Protein AF-A0A969HIV7-F1 (afdb_monomer_lite)

Secondary structure (DSSP, 8-state):
---HHHHHHH-EEEE---HHHHHHHHHSEEEEEEP---HHHHHHHHHTT-HHHHHHHHHHHHHHHHHHHHHH--SSS-EEEEEHHHHHHHHHTT-SSEEEEEEEEEEEEEEEEPTTT--EEEEEEEEEEEEEEETT-S-EEEEEEE--SS--HHHHHHHHHHHHHHHHHHHTT--GGGHHHHHHHHHHHHTTSBEEEEGGGTTS-HHHHHHH--S-EEEE-HHHHHHHHHTT-TTB-

Sequence (237 aa):
MWSFCHFQCNAQIALTNDAEMAKEAMNRKLIVVEDELSDKEVKKYTKKGTLNLVQEEYTKRNEMLKKFFTELWKVNKEIVFKKESEVATLEKSQSNEYLYIKLKYALDVKRKKNMLTGASKTYTYGYYYFTLKLTDSNKSLGTVTSRTSAAQQIDYLVAINALQYFLQYAAEGNKKGDLEEGINNNASALKEKTLLISDYLTQLTEKEIKENYPYKIKIAKDEEIVKLIQEKSPEYA

Radius of gyration: 20.11 Å; chains: 1; bounding box: 56×45×47 Å

pLDDT: mean 84.67, std 12.67, range [29.78, 97.94]

Foldseek 3Di:
DQFDVLQVVVWDKDADLAQVVLLLQLAAAEEEEQEDDDPVRCVVCVVVVRNVVVVVLSVVVNVLSVVLCVQQADSHPHYDYDYPVVLVVLLVVLDSRYKYWDKDKDKDWDWDQDPVPRDIDIDIWIKIKTWIGGSNDPDTRMITIGTDPGDDSVNSVCRNVVSNVRSVCSNVSHGPVCVVVVCVVCVVLQQQAEEEDELVVVVDDPVNCCVPVVGHYDHDHPVVVSVCVSVVPSRHD

Structure (mmCIF, N/CA/C/O backbone):
data_AF-A0A969HIV7-F1
#
_entry.id   AF-A0A969HIV7-F1
#
loop_
_atom_site.group_PDB
_atom_site.id
_atom_site.type_symbol
_atom_site.label_atom_id
_atom_site.label_alt_id
_atom_site.label_comp_id
_atom_site.label_asym_id
_atom_site.label_entity_id
_atom_site.label_seq_id
_atom_site.pdbx_PDB_ins_code
_atom_site.Cartn_x
_atom_site.Cartn_y
_atom_site.Cartn_z
_atom_site.occupancy
_atom_site.B_iso_or_equiv
_atom_site.auth_seq_id
_atom_site.auth_comp_id
_atom_site.auth_asym_id
_atom_site.auth_atom_id
_atom_site.pdbx_PDB_model_num
ATOM 1 N N . MET A 1 1 ? 19.529 4.871 -3.447 1.00 30.80 1 MET A N 1
ATOM 2 C CA . MET A 1 1 ? 18.308 5.171 -4.217 1.00 30.80 1 MET A CA 1
ATOM 3 C C . MET A 1 1 ? 18.221 4.111 -5.314 1.00 30.80 1 MET A C 1
ATOM 5 O O . MET A 1 1 ? 19.080 4.113 -6.179 1.00 30.80 1 MET A O 1
ATOM 9 N N . TRP A 1 2 ? 17.373 3.093 -5.108 1.00 29.78 2 TRP A N 1
ATOM 10 C CA . TRP A 1 2 ? 17.392 1.745 -5.722 1.00 29.78 2 TRP A CA 1
ATOM 11 C C . TRP A 1 2 ? 15.928 1.218 -5.829 1.00 29.78 2 TRP A C 1
ATOM 13 O O . TRP A 1 2 ? 15.620 0.181 -5.254 1.00 29.78 2 TRP A O 1
ATOM 23 N N . SER A 1 3 ? 14.976 1.966 -6.400 1.00 37.06 3 SER A N 1
ATOM 24 C CA . SER A 1 3 ? 13.559 1.804 -6.000 1.00 37.06 3 SER A CA 1
ATOM 25 C C . SER A 1 3 ? 12.639 0.990 -6.933 1.00 37.06 3 SER A C 1
ATOM 27 O O . SER A 1 3 ? 11.900 0.147 -6.433 1.00 37.06 3 SER A O 1
ATOM 29 N N . PHE A 1 4 ? 12.674 1.135 -8.259 1.00 32.88 4 PHE A N 1
ATOM 30 C CA . PHE A 1 4 ? 11.568 0.642 -9.102 1.00 32.88 4 PHE A CA 1
ATOM 31 C C . PHE A 1 4 ? 11.524 -0.897 -9.336 1.00 32.88 4 PHE A C 1
ATOM 33 O O . PHE A 1 4 ? 10.544 -1.557 -9.016 1.00 32.88 4 PHE A O 1
ATOM 40 N N . CYS A 1 5 ? 12.610 -1.540 -9.764 1.00 30.92 5 CYS A N 1
ATOM 41 C CA . CYS A 1 5 ? 12.770 -3.013 -9.791 1.00 30.92 5 CYS A CA 1
ATOM 42 C C . CYS A 1 5 ? 12.834 -3.663 -8.415 1.00 30.92 5 CYS A C 1
ATOM 44 O O . CYS A 1 5 ? 12.578 -4.858 -8.272 1.00 30.92 5 CYS A O 1
ATOM 46 N N . HIS A 1 6 ? 13.219 -2.892 -7.395 1.00 38.97 6 HIS A N 1
ATOM 47 C CA . HIS A 1 6 ? 13.169 -3.400 -6.039 1.00 38.97 6 HIS A CA 1
ATOM 48 C C . HIS A 1 6 ? 11.709 -3.568 -5.609 1.00 38.97 6 HIS A C 1
ATOM 50 O O . HIS A 1 6 ? 11.434 -4.491 -4.856 1.00 38.97 6 HIS A O 1
ATOM 56 N N . PHE A 1 7 ? 10.763 -2.784 -6.137 1.00 39.53 7 PHE A N 1
ATOM 57 C CA . PHE A 1 7 ? 9.356 -2.949 -5.797 1.00 39.53 7 PHE A CA 1
ATOM 58 C C . PHE A 1 7 ? 8.777 -4.268 -6.308 1.00 39.53 7 PHE A C 1
ATOM 60 O O . PHE A 1 7 ? 8.357 -5.075 -5.496 1.00 39.53 7 PHE A O 1
ATOM 67 N N . GLN A 1 8 ? 8.782 -4.551 -7.612 1.00 43.31 8 GLN A N 1
ATOM 68 C CA . GLN A 1 8 ? 8.150 -5.786 -8.108 1.00 43.31 8 GLN A CA 1
ATOM 69 C C . GLN A 1 8 ? 8.885 -7.061 -7.647 1.00 43.31 8 GLN A C 1
ATOM 71 O O . GLN A 1 8 ? 8.233 -8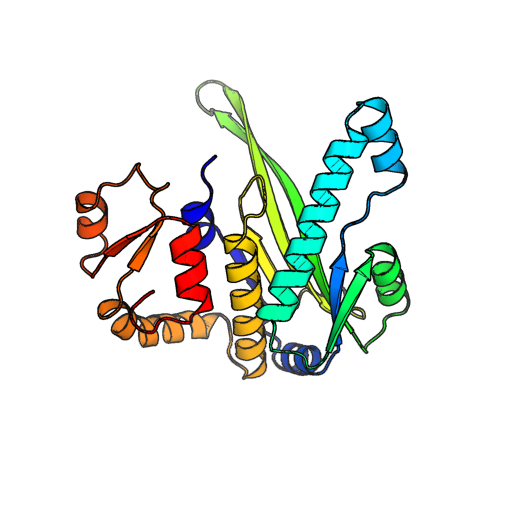.060 -7.357 1.00 43.31 8 GLN A O 1
ATOM 76 N N . CYS A 1 9 ? 10.213 -7.013 -7.466 1.00 46.66 9 CYS A N 1
ATOM 77 C CA . CYS A 1 9 ? 10.999 -8.163 -6.996 1.00 46.66 9 CYS A CA 1
ATOM 78 C C . CYS A 1 9 ? 11.164 -8.257 -5.461 1.00 46.66 9 CYS A C 1
ATOM 80 O O . CYS A 1 9 ? 11.663 -9.269 -4.975 1.00 46.66 9 CYS A O 1
ATOM 82 N N . ASN A 1 10 ? 10.786 -7.235 -4.676 1.00 55.28 10 ASN A N 1
ATOM 83 C CA . ASN A 1 10 ? 10.828 -7.265 -3.196 1.00 55.28 10 ASN A CA 1
ATOM 84 C C . ASN A 1 10 ? 9.492 -6.891 -2.544 1.00 55.28 10 ASN A C 1
ATOM 86 O O . ASN A 1 10 ? 9.436 -6.785 -1.315 1.00 55.28 10 ASN A O 1
ATOM 90 N N . ALA A 1 11 ? 8.429 -6.708 -3.332 1.00 63.78 11 ALA A N 1
ATOM 91 C CA . ALA A 1 11 ? 7.086 -6.582 -2.811 1.00 63.78 11 ALA A CA 1
ATOM 92 C C . ALA A 1 11 ? 6.700 -7.912 -2.173 1.00 63.78 11 ALA A C 1
ATOM 94 O O . ALA A 1 11 ? 6.512 -8.916 -2.856 1.00 63.78 11 ALA A O 1
ATOM 95 N N . GLN A 1 12 ? 6.606 -7.938 -0.848 1.00 71.88 12 GLN A N 1
ATOM 96 C CA . GLN A 1 12 ? 6.102 -9.111 -0.149 1.00 71.88 12 GLN A CA 1
ATOM 97 C C . GLN A 1 12 ? 4.617 -8.929 0.088 1.00 71.88 12 GLN A C 1
ATOM 99 O O . GLN A 1 12 ? 4.198 -7.964 0.730 1.00 71.88 12 GLN A O 1
ATOM 104 N N . ILE A 1 13 ? 3.839 -9.869 -0.438 1.00 79.81 13 ILE A N 1
ATOM 105 C CA . ILE A 1 13 ? 2.391 -9.857 -0.329 1.00 79.81 13 ILE A CA 1
ATOM 106 C C . ILE A 1 13 ? 1.969 -10.982 0.621 1.00 79.81 13 ILE A C 1
ATOM 108 O O . ILE A 1 13 ? 2.244 -12.161 0.384 1.00 79.81 13 ILE A O 1
ATOM 112 N N . ALA A 1 14 ? 1.328 -10.608 1.723 1.00 80.75 14 ALA A N 1
ATOM 113 C CA . ALA A 1 14 ? 0.701 -11.523 2.672 1.00 80.75 14 ALA A CA 1
ATOM 114 C C . ALA A 1 14 ? -0.813 -11.350 2.587 1.00 80.75 14 ALA A C 1
ATOM 116 O O . ALA A 1 14 ? -1.275 -10.218 2.503 1.00 80.75 14 ALA A O 1
ATOM 117 N N . LEU A 1 15 ? -1.576 -12.443 2.591 1.00 78.12 15 LEU A N 1
ATOM 118 C CA . LEU A 1 15 ? -3.000 -12.442 2.242 1.00 78.12 15 LEU A CA 1
ATOM 119 C C . LEU A 1 15 ? -3.800 -13.344 3.167 1.00 78.12 15 LEU A C 1
ATOM 121 O O . LEU A 1 15 ? -3.269 -14.326 3.694 1.00 78.12 15 LEU A O 1
ATOM 125 N N . THR A 1 16 ? -5.084 -13.034 3.303 1.00 81.31 16 THR A N 1
ATOM 126 C CA . THR A 1 16 ? -6.060 -13.962 3.861 1.00 81.31 16 THR A CA 1
ATOM 127 C C . THR A 1 16 ? -6.368 -15.092 2.872 1.00 81.31 16 THR A C 1
ATOM 129 O O . THR A 1 16 ? -6.445 -14.866 1.669 1.00 81.31 16 THR A O 1
ATOM 132 N N . ASN A 1 17 ? -6.555 -16.308 3.391 1.00 83.31 17 ASN A N 1
ATOM 133 C CA . ASN A 1 17 ? -7.150 -17.435 2.655 1.00 83.31 17 ASN A CA 1
ATOM 134 C C . ASN A 1 17 ? -8.617 -17.665 3.079 1.00 83.31 17 ASN A C 1
ATOM 136 O O . ASN A 1 17 ? -9.201 -18.699 2.764 1.00 83.31 17 ASN A O 1
ATOM 140 N N . ASP A 1 18 ? -9.179 -16.756 3.881 1.00 89.88 18 ASP A N 1
ATOM 141 C CA . ASP A 1 18 ? -10.539 -16.847 4.408 1.00 89.88 18 ASP A CA 1
ATOM 142 C C . ASP A 1 18 ? -11.514 -16.179 3.431 1.00 89.88 18 ASP A C 1
ATOM 144 O O . ASP A 1 18 ? -11.606 -14.950 3.364 1.00 89.88 18 ASP A O 1
ATOM 148 N N . ALA A 1 19 ? -12.202 -17.007 2.644 1.00 92.44 19 ALA A N 1
ATOM 149 C CA . ALA A 1 19 ? -13.102 -16.555 1.590 1.00 92.44 19 ALA A CA 1
ATOM 150 C C . ALA A 1 19 ? -14.314 -15.787 2.127 1.00 92.44 19 ALA A C 1
ATOM 152 O O . ALA A 1 19 ? -14.727 -14.795 1.529 1.00 92.44 19 ALA A O 1
ATOM 153 N N . GLU A 1 20 ? -14.867 -16.205 3.266 1.00 92.62 20 GLU A N 1
ATOM 154 C CA . GLU A 1 20 ? -16.025 -15.535 3.862 1.00 92.62 20 GLU A CA 1
ATOM 155 C C . GLU A 1 20 ? -15.633 -14.163 4.400 1.00 92.62 20 GLU A C 1
ATOM 157 O O . GLU A 1 20 ? -16.309 -13.173 4.124 1.00 92.62 20 GLU A O 1
ATOM 162 N N . MET A 1 21 ? -14.472 -14.070 5.050 1.00 91.31 21 MET A N 1
ATOM 163 C CA . MET A 1 21 ? -13.928 -12.786 5.486 1.00 91.31 21 MET A CA 1
ATOM 164 C C . MET A 1 21 ? -13.622 -11.851 4.305 1.00 91.31 21 MET A C 1
ATOM 166 O O . MET A 1 21 ? -13.838 -10.642 4.394 1.00 91.31 21 MET A O 1
ATOM 170 N N . ALA A 1 22 ? -13.130 -12.388 3.184 1.00 92.69 22 ALA A N 1
ATOM 171 C CA . ALA A 1 22 ? -12.883 -11.606 1.975 1.00 92.69 22 ALA A CA 1
ATOM 172 C C . ALA A 1 22 ? -14.190 -11.075 1.361 1.00 92.69 22 ALA A C 1
ATOM 174 O O . ALA A 1 22 ? -14.287 -9.880 1.076 1.00 92.69 22 ALA A O 1
ATOM 175 N N . LYS A 1 23 ? -15.223 -11.920 1.230 1.00 93.56 23 LYS A N 1
ATOM 176 C CA . LYS A 1 23 ? -16.560 -11.505 0.765 1.00 93.56 23 LYS A CA 1
ATOM 177 C C . LYS A 1 23 ? -17.172 -10.448 1.676 1.00 93.56 23 LYS A C 1
ATOM 179 O O . LYS A 1 23 ? -17.725 -9.461 1.195 1.00 93.56 23 LYS A O 1
ATOM 184 N N . GLU A 1 24 ? -17.063 -10.635 2.987 1.00 92.75 24 GLU A N 1
ATOM 185 C CA . GLU A 1 24 ? -17.521 -9.660 3.970 1.00 92.75 24 GLU A CA 1
ATOM 186 C C . GLU A 1 24 ? -16.825 -8.311 3.766 1.00 92.75 24 GLU A C 1
ATOM 188 O O . GLU A 1 24 ? -17.487 -7.281 3.639 1.00 92.75 24 GLU A O 1
ATOM 193 N N . ALA A 1 25 ? -15.497 -8.315 3.653 1.00 92.81 25 ALA A N 1
ATOM 194 C CA . ALA A 1 25 ? -14.713 -7.110 3.426 1.00 92.81 25 ALA A CA 1
ATOM 195 C C . ALA A 1 25 ? -15.113 -6.367 2.138 1.00 92.81 25 ALA A C 1
ATOM 197 O O . ALA A 1 25 ? -15.126 -5.139 2.126 1.00 92.81 25 ALA A O 1
ATOM 198 N N . MET A 1 26 ? -15.489 -7.072 1.066 1.00 93.19 26 MET A N 1
ATOM 199 C CA . MET A 1 26 ? -15.960 -6.447 -0.181 1.00 93.19 26 MET A CA 1
ATOM 200 C C . MET A 1 26 ? -17.304 -5.712 -0.027 1.00 93.19 26 MET A C 1
ATOM 202 O O . MET A 1 26 ? -17.590 -4.790 -0.791 1.00 93.19 26 MET A O 1
ATOM 206 N N . ASN A 1 27 ? -18.110 -6.069 0.976 1.00 93.50 27 ASN A N 1
ATOM 207 C CA . ASN A 1 27 ? -19.400 -5.429 1.252 1.00 93.50 27 ASN A CA 1
ATOM 208 C C . ASN A 1 27 ? -19.306 -4.228 2.208 1.00 93.50 27 ASN A C 1
ATOM 210 O O . ASN A 1 27 ? -20.274 -3.480 2.345 1.00 93.50 27 ASN A O 1
ATOM 214 N N . ARG A 1 28 ? -18.159 -4.026 2.863 1.00 94.12 28 ARG A N 1
ATOM 215 C CA . ARG A 1 28 ? -17.929 -2.912 3.795 1.00 94.12 28 ARG A CA 1
ATOM 216 C C . ARG A 1 28 ? -17.494 -1.634 3.073 1.00 94.12 28 ARG A C 1
ATOM 218 O O . ARG A 1 28 ? -17.121 -1.656 1.899 1.00 94.12 28 ARG A O 1
ATOM 225 N N . LYS A 1 29 ? -17.522 -0.503 3.779 1.00 96.19 29 LYS A N 1
ATOM 226 C CA . LYS A 1 29 ? -16.991 0.778 3.280 1.00 96.19 29 LYS A CA 1
ATOM 227 C C . LYS A 1 29 ? -15.489 0.859 3.517 1.00 96.19 29 LYS A C 1
ATOM 229 O O . LYS A 1 29 ? -15.033 0.581 4.628 1.00 96.19 29 LYS A O 1
ATOM 234 N N . LEU A 1 30 ? -14.721 1.272 2.507 1.00 97.38 30 LEU A N 1
ATOM 235 C CA . LEU A 1 30 ? -13.273 1.409 2.653 1.00 97.38 30 LEU A CA 1
ATOM 236 C C . LEU A 1 30 ? -12.925 2.750 3.301 1.00 97.38 30 LEU A C 1
ATOM 238 O O . LEU A 1 30 ? -13.234 3.808 2.760 1.00 97.38 30 LEU A O 1
ATOM 242 N N . ILE A 1 31 ? -12.187 2.701 4.404 1.00 97.94 31 ILE A N 1
ATOM 243 C CA . ILE A 1 31 ? -11.471 3.849 4.952 1.00 97.94 31 ILE A CA 1
ATOM 244 C C . ILE A 1 31 ? -10.032 3.834 4.437 1.00 97.94 31 ILE A C 1
ATOM 246 O O . ILE A 1 31 ? -9.282 2.895 4.697 1.00 97.94 31 ILE A O 1
ATOM 250 N N . VAL A 1 32 ? -9.604 4.902 3.777 1.00 97.69 32 VAL A N 1
ATOM 251 C CA . VAL A 1 32 ? -8.182 5.159 3.525 1.00 97.69 32 VAL A CA 1
ATOM 252 C C . VAL A 1 32 ? -7.658 6.028 4.660 1.00 97.69 32 VAL A C 1
ATOM 254 O O . VAL A 1 32 ? -8.121 7.155 4.849 1.00 97.69 32 VAL A O 1
ATOM 257 N N . VAL A 1 33 ? -6.733 5.478 5.449 1.00 97.62 33 VAL A N 1
ATOM 258 C CA . VAL A 1 33 ? -6.211 6.159 6.637 1.00 97.62 33 VAL A CA 1
ATOM 259 C C . VAL A 1 33 ? -5.215 7.232 6.218 1.00 97.62 33 VAL A C 1
ATOM 261 O O . VAL A 1 33 ? -4.180 6.925 5.629 1.00 97.62 33 VAL A O 1
ATOM 264 N N . GLU A 1 34 ? -5.535 8.480 6.538 1.00 96.38 34 GLU A N 1
ATOM 265 C CA . GLU A 1 34 ? -4.637 9.617 6.387 1.00 96.38 34 GLU A CA 1
ATOM 266 C C . GLU A 1 34 ? -3.631 9.643 7.533 1.00 96.38 34 GLU A C 1
ATOM 268 O O . GLU A 1 34 ? -3.986 9.471 8.706 1.00 96.38 34 GLU A O 1
ATOM 273 N N . ASP A 1 35 ? -2.374 9.906 7.195 1.00 92.06 35 ASP A N 1
ATOM 274 C CA . ASP A 1 35 ? -1.344 10.077 8.200 1.00 92.06 35 ASP A CA 1
ATOM 275 C C . ASP A 1 35 ? -1.523 11.402 8.937 1.00 92.06 35 ASP A C 1
ATOM 277 O O . ASP A 1 35 ? -1.792 12.450 8.339 1.00 92.06 35 ASP A O 1
ATOM 281 N N . GLU A 1 36 ? -1.279 11.363 10.242 1.00 93.38 36 GLU A N 1
ATOM 282 C CA . GLU A 1 36 ? -1.253 12.534 11.107 1.00 93.38 36 GLU A CA 1
ATOM 283 C C . GLU A 1 36 ? -0.062 12.476 12.063 1.00 93.38 36 GLU A C 1
ATOM 285 O O . GLU A 1 36 ? 0.381 11.404 12.472 1.00 93.38 36 GLU A O 1
ATOM 290 N N . LEU A 1 37 ? 0.473 13.644 12.418 1.00 92.12 37 LEU A N 1
ATOM 291 C CA . LEU A 1 37 ? 1.541 13.736 13.408 1.00 92.12 37 LEU A CA 1
ATOM 292 C C . LEU A 1 37 ? 0.950 13.677 14.813 1.00 92.12 37 LEU A C 1
ATOM 294 O O . LEU A 1 37 ? 0.094 14.487 15.165 1.00 92.12 37 LEU A O 1
ATOM 298 N N . SER A 1 38 ? 1.481 12.791 15.651 1.00 92.62 38 SER A N 1
ATOM 299 C CA . SER A 1 38 ? 1.178 12.809 17.083 1.00 92.62 38 SER A CA 1
ATOM 300 C C . SER A 1 38 ? 1.802 14.028 17.777 1.00 92.62 38 SER A C 1
ATOM 302 O O . SER A 1 38 ? 2.859 14.520 17.373 1.00 92.62 38 SER A O 1
ATOM 304 N N . ASP A 1 39 ? 1.243 14.455 18.914 1.00 93.88 39 ASP A N 1
ATOM 305 C CA . ASP A 1 39 ? 1.814 15.538 19.739 1.00 93.88 39 ASP A CA 1
ATOM 306 C C . ASP A 1 39 ? 3.293 15.312 20.088 1.00 93.88 39 ASP A C 1
ATOM 308 O O . ASP A 1 39 ? 4.095 16.247 20.194 1.00 93.88 39 ASP A O 1
ATOM 312 N N . LYS A 1 40 ? 3.675 14.044 20.277 1.00 94.50 40 LYS A N 1
ATOM 313 C CA . LYS A 1 40 ? 5.054 13.639 20.562 1.00 94.50 40 LYS A CA 1
ATOM 314 C C . LYS A 1 40 ? 5.966 13.888 19.362 1.00 94.50 40 LYS A C 1
ATOM 316 O O . LYS A 1 40 ? 7.103 14.330 19.543 1.00 94.50 40 LYS A O 1
ATOM 321 N N . GLU A 1 41 ? 5.489 13.608 18.155 1.00 92.75 41 GLU A N 1
ATOM 322 C CA . GLU A 1 41 ? 6.221 13.853 16.915 1.00 92.75 41 GLU A CA 1
ATOM 323 C C . GLU A 1 41 ? 6.316 15.338 16.607 1.00 92.75 41 GLU A C 1
ATOM 325 O O . GLU A 1 41 ? 7.418 15.804 16.326 1.00 92.75 41 GLU A O 1
ATOM 330 N N . VAL A 1 42 ? 5.227 16.096 16.773 1.00 95.12 42 VAL A N 1
ATOM 331 C CA . VAL A 1 42 ? 5.244 17.558 16.629 1.00 95.12 42 VAL A CA 1
ATOM 332 C C . VAL A 1 42 ? 6.334 18.148 17.525 1.00 95.12 42 VAL A C 1
ATOM 334 O O . VAL A 1 42 ? 7.276 18.758 17.024 1.00 95.12 42 VAL A O 1
ATOM 337 N N . LYS A 1 43 ? 6.318 17.845 18.832 1.00 96.19 43 LYS A N 1
ATOM 338 C CA . LYS A 1 43 ? 7.355 18.307 19.778 1.00 96.19 43 LYS A CA 1
ATOM 339 C C . LYS A 1 43 ? 8.770 17.891 19.359 1.00 96.19 43 LYS A C 1
ATOM 341 O O . LYS A 1 43 ? 9.714 18.667 19.515 1.00 96.19 43 LYS A O 1
ATOM 346 N N . LYS A 1 44 ? 8.944 16.669 18.848 1.00 95.69 44 LYS A N 1
ATOM 347 C CA . LYS A 1 44 ? 10.241 16.145 18.388 1.00 95.69 44 LYS A CA 1
ATOM 348 C C . LYS A 1 44 ? 10.759 16.904 17.164 1.00 95.69 44 LYS A C 1
ATOM 350 O O . LYS A 1 44 ? 11.938 17.251 17.144 1.00 95.69 44 LYS A O 1
ATOM 355 N N . TYR A 1 45 ? 9.920 17.151 16.162 1.00 94.88 45 TYR A N 1
ATOM 356 C CA . TYR A 1 45 ? 10.325 17.802 14.913 1.00 94.88 45 TYR A CA 1
ATOM 357 C C . TYR A 1 45 ? 10.432 19.324 15.044 1.00 94.88 45 TYR A C 1
ATOM 359 O O . TYR A 1 45 ? 11.317 19.910 14.420 1.00 94.88 45 TYR A O 1
ATOM 367 N N . THR A 1 46 ? 9.656 19.952 15.938 1.00 95.81 46 THR A N 1
ATOM 368 C CA . THR A 1 46 ? 9.861 21.355 16.334 1.00 95.81 46 THR A CA 1
ATOM 369 C C . THR A 1 46 ? 11.252 21.553 16.928 1.00 95.81 46 THR A C 1
ATOM 371 O O . THR A 1 46 ? 11.998 22.407 16.463 1.00 95.81 46 THR A O 1
ATOM 374 N N . LYS A 1 47 ? 11.662 20.710 17.891 1.00 96.56 47 LYS A N 1
ATOM 375 C CA . LYS A 1 47 ? 13.009 20.778 18.496 1.00 96.56 47 LYS A CA 1
ATOM 376 C C . LYS A 1 47 ? 14.140 20.583 17.485 1.00 96.56 47 LYS A C 1
ATOM 378 O O . LYS A 1 47 ? 15.240 21.075 17.701 1.00 96.56 47 LYS A O 1
ATOM 383 N N . LYS A 1 48 ? 13.881 19.844 16.406 1.00 95.38 48 LYS A N 1
ATOM 384 C CA . LYS A 1 48 ? 14.841 19.595 15.324 1.00 95.38 48 LYS A CA 1
ATOM 385 C C . LYS A 1 48 ? 14.799 20.646 14.210 1.00 95.38 48 LYS A C 1
ATOM 387 O O . LYS A 1 48 ? 15.555 20.498 13.259 1.00 95.38 48 LYS A O 1
ATOM 392 N N . GLY A 1 49 ? 13.899 21.632 14.267 1.00 95.19 49 GLY A N 1
ATOM 393 C CA . GLY A 1 49 ? 13.722 22.624 13.199 1.00 95.19 49 GLY A CA 1
ATOM 394 C C . GLY A 1 49 ? 13.235 22.038 11.867 1.00 95.19 49 GLY A C 1
ATOM 395 O O . GLY A 1 49 ? 13.469 22.627 10.822 1.00 95.19 49 GLY A O 1
ATOM 396 N N . THR A 1 50 ? 12.592 20.865 11.885 1.00 95.56 50 THR A N 1
ATOM 397 C CA . THR A 1 50 ? 12.199 20.109 10.674 1.00 95.56 50 THR A CA 1
ATOM 398 C C . THR A 1 50 ? 10.689 19.889 10.561 1.00 95.56 50 THR A C 1
ATOM 400 O O . THR A 1 50 ? 10.248 19.159 9.681 1.00 95.56 50 THR A O 1
ATOM 403 N N . LEU A 1 51 ? 9.884 20.517 11.430 1.00 94.38 51 LEU A N 1
ATOM 404 C CA . LEU A 1 51 ? 8.432 20.302 11.480 1.00 94.38 51 LEU A CA 1
ATOM 405 C C . LEU A 1 51 ? 7.747 20.561 10.131 1.00 94.38 51 LEU A C 1
ATOM 407 O O . LEU A 1 51 ? 7.007 19.697 9.675 1.00 94.38 51 LEU A O 1
ATOM 411 N N . ASN A 1 52 ? 8.033 21.694 9.484 1.00 94.88 52 ASN A N 1
ATOM 412 C CA . ASN A 1 52 ? 7.383 22.067 8.223 1.00 94.88 52 ASN A CA 1
ATOM 413 C C . ASN A 1 52 ? 7.679 21.053 7.108 1.00 94.88 52 ASN A C 1
ATOM 415 O O . ASN A 1 52 ? 6.761 20.609 6.430 1.00 94.88 52 ASN A O 1
ATOM 419 N N . LEU A 1 53 ? 8.938 20.615 6.982 1.00 91.88 53 LEU A N 1
ATOM 420 C CA . LEU A 1 53 ? 9.338 19.605 5.993 1.00 91.88 53 LEU A CA 1
ATOM 421 C C . LEU A 1 53 ? 8.576 18.289 6.197 1.00 91.88 53 LEU A C 1
ATOM 423 O O . LEU A 1 53 ? 8.068 17.706 5.246 1.00 91.88 53 LEU A O 1
ATOM 427 N N . VAL A 1 54 ? 8.454 17.841 7.449 1.00 91.38 54 VAL A N 1
ATOM 428 C CA . VAL A 1 54 ? 7.720 16.609 7.772 1.00 91.38 54 VAL A CA 1
ATOM 429 C C . VAL A 1 54 ? 6.219 16.772 7.518 1.00 91.38 54 VAL A C 1
ATOM 431 O O . VAL A 1 54 ? 5.580 15.850 7.018 1.00 91.38 54 VAL A O 1
ATOM 434 N N . GLN A 1 55 ? 5.642 17.935 7.827 1.00 93.44 55 GLN A N 1
ATOM 435 C CA . GLN A 1 55 ? 4.238 18.225 7.524 1.00 93.44 55 GLN A CA 1
ATOM 436 C C . GLN A 1 55 ? 3.971 18.208 6.015 1.00 93.44 55 GLN A C 1
ATOM 438 O O . GLN A 1 55 ? 2.991 17.608 5.584 1.00 93.44 55 GLN A O 1
ATOM 443 N N . GLU A 1 56 ? 4.859 18.789 5.205 1.00 93.31 56 GLU A N 1
ATOM 444 C CA . GLU A 1 56 ? 4.763 18.732 3.743 1.00 93.31 56 GLU A CA 1
ATOM 445 C C . GLU A 1 56 ? 4.833 17.296 3.208 1.00 93.31 56 GLU A C 1
ATOM 447 O O . GLU A 1 56 ? 4.079 16.946 2.299 1.00 93.31 56 GLU A O 1
ATOM 452 N N . GLU A 1 57 ? 5.700 16.443 3.766 1.00 89.88 57 GLU A N 1
ATOM 453 C CA . GLU A 1 57 ? 5.765 15.023 3.395 1.00 89.88 57 GLU A CA 1
ATOM 454 C C . GLU A 1 57 ? 4.454 14.284 3.699 1.00 89.88 57 GLU A C 1
ATOM 456 O O . GLU A 1 57 ? 3.988 13.498 2.872 1.00 89.88 57 GLU A O 1
ATOM 461 N N . TYR A 1 58 ? 3.836 14.550 4.855 1.00 91.56 58 TYR A N 1
ATOM 462 C CA . TYR A 1 58 ? 2.539 13.972 5.224 1.00 91.56 58 TYR A CA 1
ATOM 463 C C . TYR A 1 58 ? 1.425 14.459 4.290 1.00 91.56 58 TYR A C 1
ATOM 465 O O . TYR A 1 58 ? 0.643 13.644 3.805 1.00 91.56 58 TYR A O 1
ATOM 473 N N . THR A 1 59 ? 1.388 15.757 3.973 1.00 93.44 59 THR A N 1
ATOM 474 C CA . THR A 1 59 ? 0.420 16.327 3.023 1.00 93.44 59 THR A CA 1
ATOM 475 C C . THR A 1 59 ? 0.539 15.670 1.651 1.00 93.44 59 THR A C 1
ATOM 477 O O . THR A 1 59 ? -0.447 15.130 1.153 1.00 93.44 59 THR A O 1
ATOM 480 N N . LYS A 1 60 ? 1.751 15.612 1.082 1.00 92.06 60 LYS A N 1
ATOM 481 C CA . LYS A 1 60 ? 2.000 14.966 -0.220 1.00 92.06 60 LYS A CA 1
ATOM 482 C C . LYS A 1 60 ? 1.581 13.497 -0.215 1.00 92.06 60 LYS A C 1
ATOM 484 O O . LYS A 1 60 ? 1.004 13.005 -1.180 1.00 92.06 60 LYS A O 1
ATOM 489 N N . ARG A 1 61 ? 1.854 12.777 0.874 1.00 90.94 61 ARG A N 1
ATOM 490 C CA . ARG A 1 61 ? 1.474 11.366 1.008 1.00 90.94 61 ARG A CA 1
ATOM 491 C C . ARG A 1 61 ? -0.041 11.180 1.099 1.00 90.94 61 ARG A C 1
ATOM 493 O O . ARG A 1 61 ? -0.574 10.304 0.425 1.00 90.94 61 ARG A O 1
ATOM 500 N N . ASN A 1 62 ? -0.738 12.028 1.852 1.00 95.19 62 ASN A N 1
ATOM 501 C CA . ASN A 1 62 ? -2.200 12.006 1.942 1.00 95.19 62 ASN A CA 1
ATOM 502 C C . ASN A 1 62 ? -2.864 12.370 0.602 1.00 95.19 62 ASN A C 1
ATOM 504 O O . ASN A 1 62 ? -3.848 11.740 0.216 1.00 95.19 62 ASN A O 1
ATOM 508 N N . GLU A 1 63 ? -2.307 13.322 -0.151 1.00 95.19 63 GLU A N 1
ATOM 509 C CA . GLU A 1 63 ? -2.751 13.643 -1.517 1.00 95.19 63 GLU A CA 1
ATOM 510 C C . GLU A 1 63 ? -2.585 12.448 -2.464 1.00 95.19 63 GLU A C 1
ATOM 512 O O . GLU A 1 63 ? -3.506 12.112 -3.210 1.00 95.19 63 GLU A O 1
ATOM 517 N N . MET A 1 64 ? -1.443 11.759 -2.393 1.00 92.81 64 MET A N 1
ATOM 518 C CA . MET A 1 64 ? -1.182 10.547 -3.171 1.00 92.81 64 MET A CA 1
ATOM 519 C C . MET A 1 64 ? -2.148 9.413 -2.813 1.00 92.81 64 MET A C 1
ATOM 521 O O . MET A 1 64 ? -2.717 8.795 -3.712 1.00 92.81 64 MET A O 1
ATOM 525 N N . LEU A 1 65 ? -2.392 9.173 -1.521 1.00 94.69 65 LEU A N 1
ATOM 526 C CA . LEU A 1 65 ? -3.391 8.204 -1.064 1.00 94.69 65 LEU A CA 1
ATOM 527 C C . LEU A 1 65 ? -4.776 8.542 -1.629 1.00 94.69 65 LEU A C 1
ATOM 529 O O . LEU A 1 65 ? -5.416 7.683 -2.232 1.00 94.69 65 LEU A O 1
ATOM 533 N N . LYS A 1 66 ? -5.213 9.801 -1.511 1.00 96.06 66 LYS A N 1
ATOM 534 C CA . LYS A 1 66 ? -6.498 10.261 -2.057 1.00 96.06 66 LYS A CA 1
ATOM 535 C C . LYS A 1 66 ? -6.618 10.019 -3.546 1.00 96.06 66 LYS A C 1
ATOM 537 O O . LYS A 1 66 ? -7.586 9.397 -3.985 1.00 96.06 66 LYS A O 1
ATOM 542 N N . LYS A 1 67 ? -5.628 10.478 -4.307 1.00 94.50 67 LYS A N 1
ATOM 543 C CA . LYS A 1 67 ? -5.606 10.347 -5.760 1.00 94.50 67 LYS A CA 1
ATOM 544 C C . LYS A 1 67 ? -5.698 8.880 -6.182 1.00 94.50 67 LYS A C 1
ATOM 546 O O . LYS A 1 67 ? -6.643 8.490 -6.862 1.00 94.50 67 LYS A O 1
ATOM 551 N N . PHE A 1 68 ? -4.752 8.054 -5.737 1.00 94.12 68 PHE A N 1
ATOM 552 C CA . PHE A 1 68 ? -4.627 6.685 -6.231 1.00 94.12 68 PHE A CA 1
ATOM 553 C C . PHE A 1 68 ? -5.776 5.783 -5.773 1.00 94.12 68 PHE A C 1
ATOM 555 O O . PHE A 1 68 ? -6.258 4.984 -6.572 1.00 94.12 68 PHE A O 1
ATOM 562 N N . PHE A 1 69 ? -6.273 5.914 -4.537 1.00 95.19 69 PHE A N 1
ATOM 563 C CA . PHE A 1 69 ? -7.429 5.117 -4.108 1.00 95.19 69 PHE A CA 1
ATOM 564 C C . PHE A 1 69 ? -8.716 5.526 -4.825 1.00 95.19 69 PHE A C 1
ATOM 566 O O . PHE A 1 69 ? -9.483 4.649 -5.210 1.00 95.19 69 PHE A O 1
ATOM 573 N N . THR A 1 70 ? -8.930 6.819 -5.075 1.00 94.62 70 THR A N 1
ATOM 574 C CA . THR A 1 70 ? -10.106 7.285 -5.831 1.00 94.62 70 THR A CA 1
ATOM 575 C C . THR A 1 70 ? -10.076 6.783 -7.278 1.00 94.62 70 THR A C 1
ATOM 577 O O . THR A 1 70 ? -11.080 6.301 -7.809 1.00 94.62 70 THR A O 1
ATOM 580 N N . GLU A 1 71 ? -8.911 6.857 -7.925 1.00 92.56 71 GLU A N 1
ATOM 581 C CA . GLU A 1 71 ? -8.743 6.443 -9.319 1.00 92.56 71 GLU A CA 1
ATOM 582 C C . GLU A 1 71 ? -8.807 4.915 -9.477 1.00 92.56 71 GLU A C 1
ATOM 584 O O . GLU A 1 71 ? -9.534 4.419 -10.344 1.00 92.56 71 GLU A O 1
ATOM 589 N N . LEU A 1 72 ? -8.100 4.159 -8.628 1.00 92.12 72 LEU A N 1
ATOM 590 C CA . LEU A 1 72 ? -7.799 2.743 -8.869 1.00 92.12 72 LEU A CA 1
ATOM 591 C C . LEU A 1 72 ? -8.628 1.749 -8.046 1.00 92.12 72 LEU A C 1
ATOM 593 O O . LEU A 1 72 ? -8.837 0.622 -8.501 1.00 92.12 72 LEU A O 1
ATOM 597 N N . TRP A 1 73 ? -9.104 2.105 -6.848 1.00 94.56 73 TRP A N 1
ATOM 598 C CA . TRP A 1 73 ? -9.847 1.152 -6.020 1.00 94.56 73 TRP A CA 1
ATOM 599 C C . TRP A 1 73 ? -11.268 0.967 -6.556 1.00 94.56 73 TRP A C 1
ATOM 601 O O . TRP A 1 73 ? -12.020 1.933 -6.680 1.00 94.56 73 TRP A O 1
ATOM 611 N N . LYS A 1 74 ? -11.633 -0.278 -6.887 1.00 93.44 74 LYS A N 1
ATOM 612 C CA . LYS A 1 74 ? -12.945 -0.627 -7.467 1.00 93.44 74 LYS A CA 1
ATOM 613 C C . LYS A 1 74 ? -13.675 -1.743 -6.722 1.00 93.44 74 LYS A C 1
ATOM 615 O O . LYS A 1 74 ? -14.722 -2.186 -7.177 1.00 93.44 74 LYS A O 1
ATOM 620 N N . VAL A 1 75 ? -13.133 -2.203 -5.593 1.00 92.31 75 VAL A N 1
ATOM 621 C CA . VAL A 1 75 ? -13.725 -3.310 -4.829 1.00 92.31 75 VAL A CA 1
ATOM 622 C C . VAL A 1 75 ? -14.997 -2.866 -4.110 1.00 92.31 75 VAL A C 1
ATOM 624 O O . VAL A 1 75 ? -16.042 -3.489 -4.255 1.00 92.31 75 VAL A O 1
ATOM 627 N N . ASN A 1 76 ? -14.900 -1.791 -3.327 1.00 91.19 76 ASN A N 1
ATOM 628 C CA . ASN A 1 76 ? -15.984 -1.297 -2.482 1.00 91.19 76 ASN A CA 1
ATOM 629 C C . ASN A 1 76 ? -16.663 -0.099 -3.153 1.00 91.19 76 ASN A C 1
ATOM 631 O O . ASN A 1 76 ? -16.006 0.696 -3.825 1.00 91.19 76 ASN A O 1
ATOM 635 N N . LYS A 1 77 ? -17.974 0.057 -2.934 1.00 78.31 77 LYS A N 1
ATOM 636 C CA . LYS A 1 77 ? -18.766 1.144 -3.537 1.00 78.31 77 LYS A CA 1
ATOM 637 C C . LYS A 1 77 ? -18.456 2.524 -2.956 1.00 78.31 77 LYS A C 1
ATOM 639 O O . LYS A 1 77 ? -18.651 3.521 -3.642 1.00 78.31 77 LYS A O 1
ATOM 644 N N . GLU A 1 78 ? -18.000 2.580 -1.708 1.00 94.44 78 GLU A N 1
ATOM 645 C CA . GLU A 1 78 ? -17.755 3.826 -0.986 1.00 94.44 78 GLU A CA 1
ATOM 646 C C . GLU A 1 78 ? -16.347 3.825 -0.390 1.00 94.44 78 GLU A C 1
ATOM 648 O O . GLU A 1 78 ? -15.924 2.855 0.250 1.00 94.44 78 GLU A O 1
ATOM 653 N N . ILE A 1 79 ? -15.641 4.931 -0.622 1.00 96.50 79 ILE A N 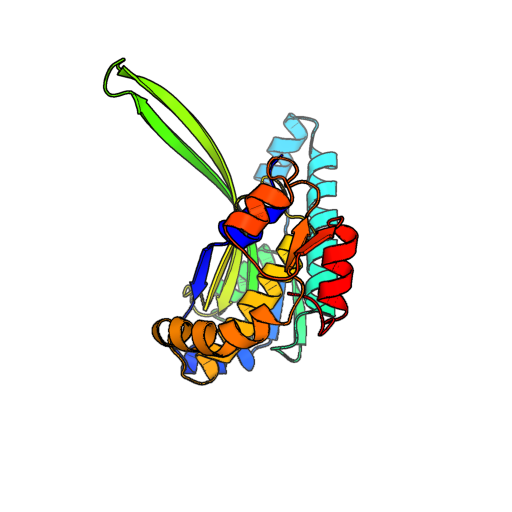1
ATOM 654 C CA . ILE A 1 79 ? -14.317 5.212 -0.079 1.00 96.50 79 ILE A CA 1
ATOM 655 C C . ILE A 1 79 ? -14.428 6.497 0.733 1.00 96.50 79 ILE A C 1
ATOM 657 O O . ILE A 1 79 ? -14.880 7.522 0.223 1.00 96.50 79 ILE A O 1
ATOM 661 N N . VAL A 1 80 ? -13.989 6.446 1.985 1.00 97.00 80 VAL A N 1
ATOM 662 C CA . VAL A 1 80 ? -13.887 7.610 2.864 1.00 97.00 80 VAL A CA 1
ATOM 663 C C . VAL A 1 80 ? -12.449 7.778 3.337 1.00 97.00 80 VAL A C 1
ATOM 665 O O . VAL A 1 80 ? -11.698 6.813 3.462 1.00 97.00 80 VAL A O 1
ATOM 668 N N . PHE A 1 81 ? -12.064 9.015 3.622 1.00 97.62 81 PHE A N 1
ATOM 669 C CA . PHE A 1 81 ? -10.741 9.351 4.142 1.00 97.62 81 PHE A CA 1
ATOM 670 C C . PHE A 1 81 ? -10.897 9.776 5.595 1.00 97.62 81 PHE A C 1
ATOM 672 O O . PHE A 1 81 ? -11.746 10.614 5.901 1.00 97.62 81 PHE A O 1
ATOM 679 N N . LYS A 1 82 ? -10.131 9.150 6.488 1.00 97.75 82 LYS A N 1
ATOM 680 C CA . LYS A 1 82 ? -10.183 9.424 7.929 1.00 97.75 82 LYS A CA 1
ATOM 681 C C . LYS A 1 82 ? -8.787 9.451 8.510 1.00 97.75 82 LYS A C 1
ATOM 683 O O . LYS A 1 82 ? -7.918 8.700 8.068 1.00 97.75 82 LYS A O 1
ATOM 688 N N . LYS A 1 83 ? -8.598 10.257 9.548 1.00 96.56 83 LYS A N 1
ATOM 689 C CA . LYS A 1 83 ? -7.340 10.294 10.296 1.00 96.56 83 LYS A CA 1
ATOM 690 C C . LYS A 1 83 ? -7.150 9.036 11.135 1.00 96.56 83 LYS A C 1
ATOM 692 O O . LYS A 1 83 ? -8.112 8.363 11.510 1.00 96.56 83 LYS A O 1
ATOM 697 N N . GLU A 1 84 ? -5.900 8.752 11.487 1.00 93.62 84 GLU A N 1
ATOM 698 C CA . GLU A 1 84 ? -5.548 7.612 12.338 1.00 93.62 84 GLU A CA 1
ATOM 699 C C . GLU A 1 84 ? -6.323 7.587 13.670 1.00 93.62 84 GLU A C 1
ATOM 701 O O . GLU A 1 84 ? -6.832 6.539 14.067 1.00 93.62 84 GLU A O 1
ATOM 706 N N . SER A 1 85 ? -6.473 8.730 14.337 1.00 94.44 85 SER A N 1
ATOM 707 C CA . SER A 1 85 ? -7.224 8.879 15.591 1.00 94.44 85 SER A CA 1
ATOM 708 C C . SER A 1 85 ? -8.715 8.546 15.465 1.00 94.44 85 SER A C 1
ATOM 710 O O . SER A 1 85 ? -9.296 7.939 16.372 1.00 94.44 85 SER A O 1
ATOM 712 N N . GLU A 1 86 ? -9.340 8.887 14.337 1.00 95.88 86 GLU A N 1
ATOM 713 C CA . GLU A 1 86 ? -10.731 8.522 14.058 1.00 95.88 86 GLU A CA 1
ATOM 714 C C . GLU A 1 86 ? -10.870 7.009 13.874 1.00 95.88 86 GLU A C 1
ATOM 716 O O . GLU A 1 86 ? -11.772 6.390 14.439 1.00 95.88 86 GLU A O 1
ATOM 721 N N . VAL A 1 87 ? -9.945 6.394 13.135 1.00 95.31 87 VAL A N 1
ATOM 722 C CA . VAL A 1 87 ? -9.940 4.942 12.902 1.00 95.31 87 VAL A CA 1
ATOM 723 C C . VAL A 1 87 ? -9.695 4.179 14.197 1.00 95.31 87 VAL A C 1
ATOM 725 O O . VAL A 1 87 ? -10.414 3.226 14.478 1.00 95.31 87 VAL A O 1
ATOM 728 N N . ALA A 1 88 ? -8.779 4.645 15.047 1.00 93.50 88 ALA A N 1
ATOM 729 C CA . ALA A 1 88 ? -8.544 4.049 16.360 1.00 93.50 88 ALA A CA 1
ATOM 730 C C . ALA A 1 88 ? -9.801 4.065 17.252 1.00 93.50 88 ALA A C 1
ATOM 732 O O . ALA A 1 88 ? -9.965 3.205 18.119 1.00 93.50 88 ALA A O 1
ATOM 733 N N . THR A 1 89 ? -10.698 5.036 17.060 1.00 94.50 89 THR A N 1
ATOM 734 C CA . THR A 1 89 ? -11.989 5.081 17.762 1.00 94.50 89 THR A CA 1
ATOM 735 C C . THR A 1 89 ? -12.950 4.020 17.220 1.00 94.50 89 THR A C 1
ATOM 737 O O . THR A 1 89 ? -13.597 3.338 18.012 1.00 94.50 89 THR A O 1
ATOM 740 N N . LEU A 1 90 ? -12.986 3.823 15.897 1.00 93.94 90 LEU A N 1
ATOM 741 C CA . LEU A 1 90 ? -13.784 2.776 15.242 1.00 93.94 90 LEU A CA 1
ATOM 742 C C . LEU A 1 90 ? -13.303 1.360 15.583 1.00 93.94 90 LEU A C 1
ATOM 744 O O . LEU A 1 90 ? -14.119 0.452 15.733 1.00 93.94 90 LEU A O 1
ATOM 748 N N . GLU A 1 91 ? -11.991 1.172 15.741 1.00 93.12 91 GLU A N 1
ATOM 749 C CA . GLU A 1 91 ? -11.421 -0.102 16.189 1.00 93.12 91 GLU A CA 1
ATOM 750 C C . GLU A 1 91 ? -11.842 -0.438 17.622 1.00 93.12 91 GLU A C 1
ATOM 752 O O . GLU A 1 91 ? -12.212 -1.570 17.928 1.00 93.12 91 GLU A O 1
ATOM 757 N N . LYS A 1 92 ? -11.835 0.561 18.513 1.00 93.38 92 LYS A N 1
ATOM 758 C CA . LYS A 1 92 ? -12.272 0.388 19.906 1.00 93.38 92 LYS A CA 1
ATOM 759 C C . LYS A 1 92 ? -13.765 0.101 20.020 1.00 93.38 92 LYS A C 1
ATOM 761 O O . LYS A 1 92 ? -14.155 -0.643 20.915 1.00 93.38 92 LYS A O 1
ATOM 766 N N . SER A 1 93 ? -14.585 0.687 19.149 1.00 93.25 93 SER A N 1
ATOM 767 C CA . SER A 1 93 ? -16.025 0.418 19.113 1.00 93.25 93 SER A CA 1
ATOM 768 C C . SER A 1 93 ? -16.389 -0.861 18.358 1.00 93.25 93 SER A C 1
ATOM 770 O O . SER A 1 93 ? -17.566 -1.208 18.328 1.00 93.25 93 SER A O 1
ATOM 772 N N . GLN A 1 94 ? -15.405 -1.552 17.766 1.00 91.38 94 GLN A N 1
ATOM 773 C CA . GLN A 1 94 ? -15.597 -2.755 16.955 1.00 91.38 94 GLN A CA 1
ATOM 774 C C . GLN A 1 94 ? -16.665 -2.571 15.870 1.00 91.38 94 GLN A C 1
ATOM 776 O O . GLN A 1 94 ? -17.540 -3.414 15.680 1.00 91.38 94 GLN A O 1
ATOM 781 N N . SER A 1 95 ? -16.615 -1.443 15.158 1.00 90.62 95 SER A N 1
ATOM 782 C CA . SER A 1 95 ? -17.540 -1.211 14.050 1.00 90.62 95 SER A CA 1
ATOM 783 C C . SER A 1 95 ? -17.365 -2.286 12.973 1.00 90.62 95 SER A C 1
ATOM 785 O O . SER A 1 95 ? -16.248 -2.536 12.525 1.00 90.62 95 SER A O 1
ATOM 787 N N . ASN A 1 96 ? -18.462 -2.889 12.523 1.00 92.62 96 ASN A N 1
ATOM 788 C CA . ASN A 1 96 ? -18.477 -3.853 11.419 1.00 92.62 96 ASN A CA 1
ATOM 789 C C . ASN A 1 96 ? -18.830 -3.209 10.063 1.00 92.62 96 ASN A C 1
ATOM 791 O O . ASN A 1 96 ? -18.877 -3.892 9.046 1.00 92.62 96 ASN A O 1
ATOM 795 N N . GLU A 1 97 ? -19.071 -1.895 10.026 1.00 93.81 97 GLU A N 1
ATOM 796 C CA . GLU A 1 97 ? -19.425 -1.170 8.796 1.00 93.81 97 GLU A CA 1
ATOM 797 C C . GLU A 1 97 ? -18.204 -0.970 7.882 1.00 93.81 97 GLU A C 1
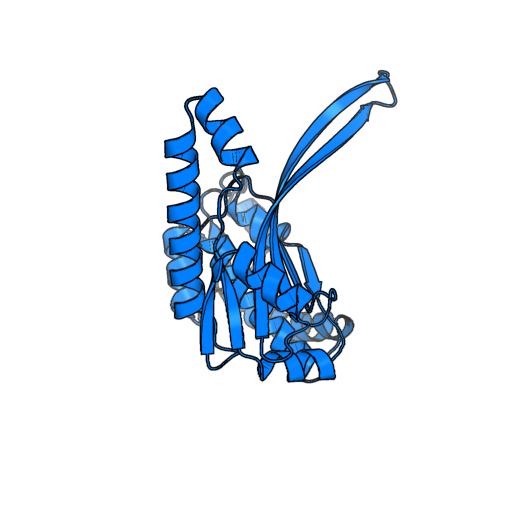ATOM 799 O O . GLU A 1 97 ? -18.333 -0.878 6.657 1.00 93.81 97 GLU A O 1
ATOM 804 N N . TYR A 1 98 ? -17.008 -0.923 8.474 1.00 95.06 98 TYR A N 1
ATOM 805 C CA . TYR A 1 98 ? -15.803 -0.486 7.789 1.00 95.06 98 TYR A CA 1
ATOM 806 C C . TYR A 1 98 ? -14.746 -1.585 7.669 1.00 95.06 98 TYR A C 1
ATOM 808 O O . TYR A 1 98 ? -14.616 -2.514 8.474 1.00 95.06 98 TYR A O 1
ATOM 816 N N . LEU A 1 99 ? -13.945 -1.427 6.627 1.00 95.25 99 LEU A N 1
ATOM 817 C CA . LEU A 1 99 ? -12.578 -1.912 6.565 1.00 95.25 99 LEU A CA 1
ATOM 818 C C . LEU A 1 99 ? -11.673 -0.696 6.383 1.00 95.25 99 LEU A C 1
ATOM 820 O O . LEU A 1 99 ? -12.127 0.355 5.930 1.00 95.25 99 LEU A O 1
ATOM 824 N N . TYR A 1 100 ? -10.395 -0.819 6.706 1.00 96.12 100 TYR A N 1
ATOM 825 C CA . TYR A 1 100 ? -9.454 0.270 6.509 1.00 96.12 100 TYR A CA 1
ATOM 826 C C . TYR A 1 100 ? -8.150 -0.196 5.883 1.00 96.12 100 TYR A C 1
ATOM 828 O O . TYR A 1 100 ? -7.695 -1.324 6.093 1.00 96.12 100 TYR A O 1
ATOM 836 N N . ILE A 1 101 ? -7.530 0.711 5.133 1.00 95.81 101 ILE A N 1
ATOM 837 C CA . ILE A 1 101 ? -6.188 0.554 4.600 1.00 95.81 101 ILE A CA 1
ATOM 838 C C . ILE A 1 101 ? -5.259 1.606 5.175 1.00 95.81 101 ILE A C 1
ATOM 840 O O . ILE A 1 101 ? -5.519 2.806 5.094 1.00 95.81 101 ILE A O 1
ATOM 844 N N . LYS A 1 102 ? -4.156 1.143 5.755 1.00 94.94 102 LYS A N 1
ATOM 845 C CA . LYS A 1 102 ? -3.153 2.007 6.364 1.00 94.94 102 LYS A CA 1
ATOM 846 C C . LYS A 1 102 ? -1.799 1.815 5.705 1.00 94.94 102 LYS A C 1
ATOM 848 O O . LYS A 1 102 ? -1.331 0.682 5.574 1.00 94.94 102 LYS A O 1
ATOM 853 N N . LEU A 1 103 ? -1.159 2.930 5.365 1.00 92.94 103 LEU A N 1
ATOM 854 C CA . LEU A 1 103 ? 0.246 2.976 4.994 1.00 92.94 103 LEU A CA 1
ATOM 855 C C . LEU A 1 103 ? 1.091 3.157 6.261 1.00 92.94 103 LEU A C 1
ATOM 857 O O . LEU A 1 103 ? 0.841 4.049 7.062 1.00 92.94 103 LEU A O 1
ATOM 861 N N . LYS A 1 104 ? 2.084 2.296 6.482 1.00 89.81 104 LYS A N 1
ATOM 862 C CA . LYS A 1 104 ? 3.047 2.448 7.584 1.00 89.81 104 LYS A CA 1
ATOM 863 C C . LYS A 1 104 ? 4.463 2.423 7.059 1.00 89.81 104 LYS A C 1
ATOM 865 O O . LYS A 1 104 ? 4.801 1.539 6.282 1.00 89.81 104 LYS A O 1
ATOM 870 N N . TYR A 1 105 ? 5.302 3.320 7.561 1.00 86.06 105 TYR A N 1
ATOM 871 C CA . TYR A 1 105 ? 6.746 3.228 7.394 1.00 86.06 105 TYR A CA 1
ATOM 872 C C . TYR A 1 105 ? 7.379 2.517 8.595 1.00 86.06 105 TYR A C 1
ATOM 874 O O . TYR A 1 105 ? 7.083 2.857 9.741 1.00 86.06 105 TYR A O 1
ATOM 882 N N . ALA A 1 106 ? 8.270 1.558 8.352 1.00 84.12 106 ALA A N 1
ATOM 883 C CA . ALA A 1 106 ? 9.095 0.952 9.393 1.00 84.12 106 ALA A CA 1
ATOM 884 C C . ALA A 1 106 ? 10.563 0.860 8.968 1.00 84.12 106 ALA A C 1
ATOM 886 O O . ALA A 1 106 ? 10.887 0.743 7.788 1.00 84.12 106 ALA A O 1
ATOM 887 N N . LEU A 1 107 ? 11.450 0.870 9.962 1.00 83.00 107 LEU A N 1
ATOM 888 C CA . LEU A 1 107 ? 12.879 0.627 9.795 1.00 83.00 107 LEU A CA 1
ATOM 889 C C . LEU A 1 107 ? 13.220 -0.746 10.377 1.00 83.00 107 LEU A C 1
ATOM 891 O O . LEU A 1 107 ? 12.989 -0.985 11.559 1.00 83.00 107 LEU A O 1
ATOM 895 N N . ASP A 1 108 ? 13.807 -1.619 9.568 1.00 78.56 108 ASP A N 1
ATOM 896 C CA . ASP A 1 108 ? 14.437 -2.856 10.032 1.00 78.56 108 ASP A CA 1
ATOM 897 C C . ASP A 1 108 ? 15.940 -2.627 10.169 1.00 78.56 108 ASP A C 1
ATOM 899 O O . ASP A 1 108 ? 16.597 -2.157 9.234 1.00 78.56 108 ASP A O 1
ATOM 903 N N . VAL A 1 109 ? 16.493 -2.968 11.327 1.00 80.75 109 VAL A N 1
ATOM 904 C CA . VAL A 1 109 ? 17.919 -2.825 11.618 1.00 80.75 109 VAL A CA 1
ATOM 905 C C . VAL A 1 109 ? 18.503 -4.220 11.793 1.00 80.75 109 VAL A C 1
ATOM 907 O O . VAL A 1 109 ? 18.408 -4.826 12.859 1.00 80.75 109 VAL A O 1
ATOM 910 N N . LYS A 1 110 ? 19.147 -4.736 10.744 1.00 79.19 110 LYS A N 1
ATOM 911 C CA . LYS A 1 110 ? 19.811 -6.043 10.763 1.00 79.19 110 LYS A CA 1
ATOM 912 C C . LYS A 1 110 ? 21.284 -5.887 11.101 1.00 79.19 110 LYS A C 1
ATOM 914 O O . LYS A 1 110 ? 22.035 -5.227 10.386 1.00 79.19 110 LYS A O 1
ATOM 919 N N . ARG A 1 111 ? 21.740 -6.555 12.159 1.00 82.50 111 ARG A N 1
ATOM 920 C CA . ARG A 1 111 ? 23.163 -6.635 12.506 1.00 82.50 111 ARG A CA 1
ATOM 921 C C . ARG A 1 111 ? 23.732 -7.952 11.993 1.00 82.50 111 ARG A C 1
ATOM 923 O O . ARG A 1 111 ? 23.372 -9.013 12.490 1.00 82.50 111 ARG A O 1
ATOM 930 N N . LYS A 1 112 ? 24.636 -7.895 11.014 1.00 82.25 112 LYS A N 1
ATOM 931 C CA . LYS A 1 112 ? 25.364 -9.074 10.531 1.00 82.25 112 LYS A CA 1
ATOM 932 C C . LYS A 1 112 ? 26.751 -9.082 11.158 1.00 82.25 112 LYS A C 1
ATOM 934 O O . LYS A 1 112 ? 27.535 -8.154 10.956 1.00 82.25 112 LYS A O 1
ATOM 939 N N . LYS A 1 113 ? 27.053 -10.119 11.937 1.00 84.62 113 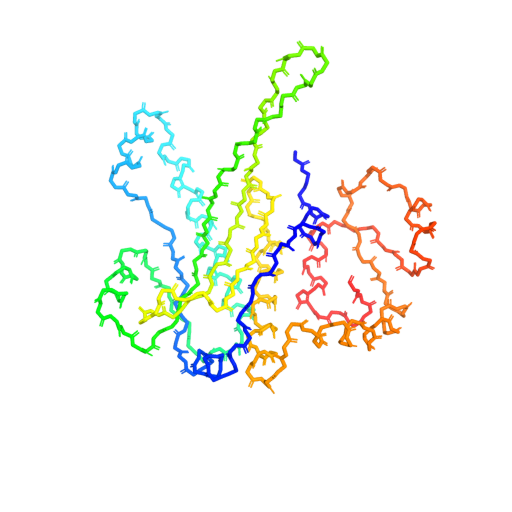LYS A N 1
ATOM 940 C CA . LYS A 1 113 ? 28.399 -10.348 12.467 1.00 84.62 113 LYS A CA 1
ATOM 941 C C . LYS A 1 113 ? 29.208 -11.121 11.431 1.00 84.62 113 LYS A C 1
ATOM 943 O O . LYS A 1 113 ? 28.752 -12.145 10.928 1.00 84.62 113 LYS A O 1
ATOM 948 N N . ASN A 1 114 ? 30.386 -10.620 11.091 1.00 76.38 114 ASN A N 1
ATOM 949 C CA . ASN A 1 114 ? 31.364 -11.380 10.338 1.00 76.38 114 ASN A CA 1
ATOM 950 C C . ASN A 1 114 ? 31.939 -12.453 11.275 1.00 76.38 114 ASN A C 1
ATOM 952 O O . ASN A 1 114 ? 32.506 -12.129 12.318 1.00 76.38 114 ASN A O 1
ATOM 956 N N . MET A 1 115 ? 31.742 -13.722 10.92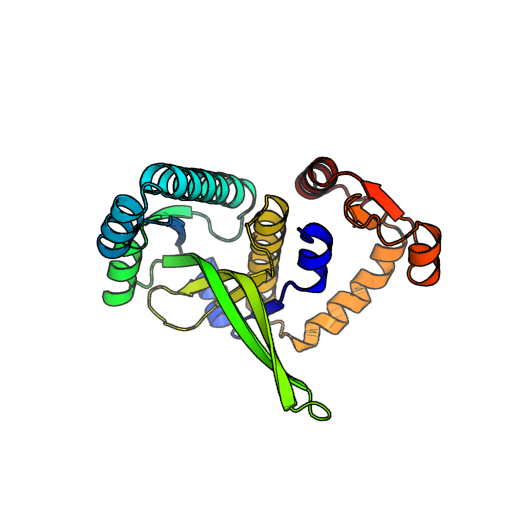1 1.00 79.50 115 MET A N 1
ATOM 957 C CA . MET A 1 115 ? 32.168 -14.869 11.731 1.00 79.50 115 MET A CA 1
ATOM 958 C C . MET A 1 115 ? 33.698 -15.003 11.795 1.00 79.50 115 MET A C 1
ATOM 960 O O . MET A 1 115 ? 34.207 -15.506 12.787 1.00 79.50 115 MET A O 1
ATOM 964 N N . LEU A 1 116 ? 34.426 -14.517 10.781 1.00 76.56 116 LEU A N 1
ATOM 965 C CA . LEU A 1 116 ? 35.888 -14.613 10.693 1.00 76.56 116 LEU A CA 1
ATOM 966 C C . LEU A 1 116 ? 36.598 -13.466 11.417 1.00 76.56 116 LEU A C 1
ATOM 968 O O . LEU A 1 116 ? 37.592 -13.687 12.095 1.00 76.56 116 LEU A O 1
ATOM 972 N N . THR A 1 117 ? 36.096 -12.235 11.283 1.00 83.94 117 THR A N 1
ATOM 973 C CA . THR A 1 117 ? 36.760 -11.048 11.856 1.00 83.94 117 THR A CA 1
ATOM 974 C C . THR A 1 117 ? 36.143 -10.574 13.168 1.00 83.94 117 THR A C 1
ATOM 976 O O . THR A 1 117 ? 36.636 -9.631 13.778 1.00 83.94 117 THR A O 1
ATOM 979 N N . GLY A 1 118 ? 35.006 -11.145 13.579 1.00 81.31 118 GLY A N 1
ATOM 980 C CA . GLY A 1 118 ? 34.227 -10.686 14.732 1.00 81.31 118 GLY A CA 1
ATOM 981 C C . GLY A 1 118 ? 33.541 -9.325 14.537 1.00 81.31 118 GLY A C 1
ATOM 982 O O . GLY A 1 118 ? 32.672 -8.966 15.337 1.00 81.31 118 GLY A O 1
ATOM 983 N N . ALA A 1 119 ? 33.872 -8.591 13.469 1.00 81.75 119 ALA A N 1
ATOM 984 C CA . ALA A 1 119 ? 33.324 -7.277 13.169 1.00 81.75 119 ALA A CA 1
ATOM 985 C C . ALA A 1 119 ? 31.828 -7.367 12.846 1.00 81.75 119 ALA A C 1
ATOM 987 O O . ALA A 1 119 ? 31.390 -8.212 12.065 1.00 81.75 119 ALA A O 1
ATOM 988 N N . SER A 1 120 ? 31.024 -6.475 13.420 1.00 82.44 120 SER A N 1
ATOM 989 C CA . SER A 1 120 ? 29.598 -6.395 13.103 1.00 82.44 120 SER A CA 1
ATOM 990 C C . SER A 1 120 ? 29.311 -5.236 12.164 1.00 82.44 120 SER A C 1
ATOM 992 O O . SER A 1 120 ? 29.665 -4.102 12.478 1.00 82.44 120 SER A O 1
ATOM 994 N N . LYS A 1 121 ? 28.601 -5.508 11.070 1.00 83.88 121 LYS A N 1
ATOM 995 C CA . LYS A 1 121 ? 28.046 -4.485 10.186 1.00 83.88 121 LYS A CA 1
ATOM 996 C C . LYS A 1 121 ? 26.542 -4.387 10.419 1.00 83.88 121 LYS A C 1
ATOM 998 O O . LYS A 1 121 ? 25.835 -5.396 10.390 1.00 83.88 121 LYS A O 1
ATOM 1003 N N . THR A 1 122 ? 26.069 -3.176 10.681 1.00 82.25 122 THR A N 1
ATOM 1004 C CA . THR A 1 122 ? 24.642 -2.879 10.819 1.00 82.25 122 THR A CA 1
ATOM 1005 C C . THR A 1 122 ? 24.107 -2.404 9.478 1.00 82.25 122 THR A C 1
ATOM 1007 O O . THR A 1 122 ? 24.706 -1.547 8.833 1.00 82.25 122 THR A O 1
ATOM 1010 N N . TYR A 1 123 ? 22.986 -2.975 9.064 1.00 76.94 123 TYR A N 1
ATOM 1011 C CA . TYR A 1 123 ? 22.256 -2.613 7.864 1.00 76.94 123 TYR A CA 1
ATOM 1012 C C . TYR A 1 123 ? 20.879 -2.120 8.280 1.00 76.94 123 TYR A C 1
ATOM 1014 O O . TYR A 1 123 ? 20.168 -2.821 8.996 1.00 76.94 123 TYR A O 1
ATOM 1022 N N . THR A 1 124 ? 20.504 -0.934 7.817 1.00 77.50 124 THR A N 1
ATOM 1023 C CA . THR A 1 124 ? 19.175 -0.372 8.049 1.00 77.50 124 THR A CA 1
ATOM 1024 C C . THR A 1 124 ? 18.406 -0.384 6.740 1.00 77.50 124 THR A C 1
ATOM 1026 O O . THR A 1 124 ? 18.914 0.079 5.718 1.00 77.50 124 THR A O 1
ATOM 1029 N N . TYR A 1 125 ? 17.186 -0.905 6.772 1.00 75.81 125 TYR A N 1
ATOM 1030 C CA . TYR A 1 125 ? 16.302 -0.995 5.620 1.00 75.81 125 TYR A CA 1
ATOM 1031 C C . TYR A 1 125 ? 14.964 -0.335 5.949 1.00 75.81 125 TYR A C 1
ATOM 1033 O O . TYR A 1 125 ? 14.353 -0.658 6.964 1.00 75.81 125 TYR A O 1
ATOM 1041 N N . GLY A 1 126 ? 14.524 0.594 5.101 1.00 80.19 126 GLY A N 1
ATOM 1042 C CA . GLY A 1 126 ? 13.187 1.180 5.177 1.00 80.19 126 GLY A CA 1
ATOM 1043 C C . GLY A 1 126 ? 12.170 0.318 4.438 1.00 80.19 126 GLY A C 1
ATOM 1044 O O . GLY A 1 126 ? 12.482 -0.222 3.373 1.00 80.19 126 GLY A O 1
ATOM 1045 N N . TYR A 1 127 ? 10.978 0.196 5.014 1.00 82.62 127 TYR A N 1
ATOM 1046 C CA . TYR A 1 127 ? 9.848 -0.502 4.416 1.00 82.62 127 TYR A CA 1
ATOM 1047 C C . TYR A 1 127 ? 8.578 0.320 4.543 1.00 82.62 127 TYR A C 1
ATOM 1049 O O . TYR A 1 127 ? 8.322 0.912 5.591 1.00 82.62 127 TYR A O 1
ATOM 1057 N N . TYR A 1 128 ? 7.755 0.270 3.506 1.00 87.12 128 TYR A N 1
ATOM 1058 C CA . TYR A 1 128 ? 6.371 0.703 3.542 1.00 87.12 128 TYR A CA 1
ATOM 1059 C C . TYR A 1 128 ? 5.445 -0.505 3.523 1.00 87.12 128 TYR A C 1
ATOM 1061 O O . TYR A 1 128 ? 5.638 -1.421 2.732 1.00 87.12 128 TYR A O 1
ATOM 1069 N N . TYR A 1 129 ? 4.431 -0.488 4.377 1.00 89.56 129 TYR A N 1
ATOM 1070 C CA . TYR A 1 129 ? 3.408 -1.521 4.463 1.00 89.56 129 TYR A CA 1
ATOM 1071 C C . TYR A 1 129 ? 2.062 -0.897 4.141 1.00 89.56 129 TYR A C 1
ATOM 1073 O O . TYR A 1 129 ? 1.592 -0.052 4.900 1.00 89.56 129 TYR A O 1
ATOM 1081 N N . PHE A 1 130 ? 1.423 -1.345 3.068 1.00 92.75 130 PHE A N 1
ATOM 1082 C CA . PHE A 1 130 ? -0.004 -1.135 2.856 1.00 92.75 130 PHE A CA 1
ATOM 1083 C C . PHE A 1 130 ? -0.732 -2.295 3.512 1.00 92.75 130 PHE A C 1
ATOM 1085 O O . PHE A 1 130 ? -0.595 -3.429 3.067 1.00 92.75 130 PHE A O 1
ATOM 1092 N N . THR A 1 131 ? -1.451 -2.032 4.598 1.00 94.00 131 THR A N 1
ATOM 1093 C CA . THR A 1 131 ? -2.138 -3.063 5.384 1.00 94.00 131 THR A CA 1
ATOM 1094 C C . THR A 1 131 ? -3.641 -2.858 5.311 1.00 94.00 131 THR A C 1
ATOM 1096 O O . THR A 1 131 ? -4.115 -1.795 5.704 1.00 94.00 131 THR A O 1
ATOM 1099 N N . LEU A 1 132 ? -4.369 -3.876 4.850 1.00 94.81 132 LEU A N 1
ATOM 1100 C CA . LEU A 1 132 ? -5.827 -3.913 4.787 1.00 94.81 132 LEU A CA 1
ATOM 1101 C C . LEU A 1 132 ? -6.378 -4.715 5.972 1.00 94.81 132 LEU A C 1
ATOM 1103 O O . LEU A 1 132 ? -5.962 -5.855 6.189 1.00 94.81 132 LEU A O 1
ATOM 1107 N N . LYS A 1 133 ? -7.305 -4.137 6.736 1.00 94.31 133 LYS A N 1
ATOM 1108 C CA . LYS A 1 133 ? -7.866 -4.728 7.961 1.00 94.31 133 LYS A CA 1
ATOM 1109 C C . LYS A 1 133 ? -9.350 -4.429 8.109 1.00 94.31 133 LYS A C 1
ATOM 1111 O O . LYS A 1 133 ? -9.836 -3.422 7.605 1.00 94.31 133 LYS A O 1
ATOM 1116 N N . LEU A 1 134 ? -10.047 -5.284 8.847 1.00 93.44 134 LEU A N 1
ATOM 1117 C CA . LEU A 1 134 ? -11.398 -5.002 9.328 1.00 93.44 134 LEU A CA 1
ATOM 1118 C C . LEU A 1 134 ? -11.325 -4.135 10.596 1.00 93.44 134 LEU A C 1
ATOM 1120 O O . LEU A 1 134 ? -10.390 -4.280 11.379 1.00 93.44 134 LEU A O 1
ATOM 1124 N N . THR A 1 135 ? -12.282 -3.233 10.823 1.00 92.56 135 THR A N 1
ATOM 1125 C CA . THR A 1 135 ? -12.281 -2.388 12.039 1.00 92.56 135 THR A CA 1
ATOM 1126 C C . THR A 1 135 ? -12.669 -3.148 13.309 1.00 92.56 135 THR A C 1
ATOM 1128 O O . THR A 1 135 ? -12.229 -2.798 14.394 1.00 92.56 135 THR A O 1
ATOM 1131 N N . ASP A 1 136 ? -13.443 -4.219 13.198 1.00 91.44 136 ASP A N 1
ATOM 1132 C CA . ASP A 1 136 ? -13.882 -5.078 14.306 1.00 91.44 136 ASP A CA 1
ATOM 1133 C C . ASP A 1 136 ? -12.943 -6.262 14.584 1.00 91.44 136 ASP A C 1
ATOM 1135 O O . ASP A 1 136 ? -13.157 -7.026 15.526 1.00 91.44 136 ASP A O 1
ATOM 1139 N N . SER A 1 137 ? -11.873 -6.417 13.800 1.00 86.12 137 SER A N 1
ATOM 1140 C CA . SER A 1 137 ? -10.930 -7.522 13.939 1.00 86.12 137 SER A CA 1
ATOM 1141 C C . SER A 1 137 ? -9.494 -7.059 13.769 1.00 86.12 137 SER A C 1
ATOM 1143 O O . SER A 1 137 ? -9.137 -6.400 12.801 1.00 86.12 137 SER A O 1
ATOM 1145 N N . ASN A 1 138 ? -8.597 -7.502 14.652 1.00 78.94 138 ASN A N 1
ATOM 1146 C CA . ASN A 1 138 ? -7.170 -7.217 14.482 1.00 78.94 138 ASN A CA 1
ATOM 1147 C C . ASN A 1 138 ? -6.519 -8.048 13.349 1.00 78.94 138 ASN A C 1
ATOM 1149 O O . ASN A 1 138 ? -5.316 -7.929 13.093 1.00 78.94 138 ASN A O 1
ATOM 1153 N N . LYS A 1 139 ? -7.289 -8.916 12.677 1.00 81.81 139 LYS A N 1
ATOM 1154 C CA . LYS A 1 139 ? -6.807 -9.746 11.571 1.00 81.81 139 LYS A CA 1
ATOM 1155 C C . LYS A 1 139 ? -6.577 -8.899 10.316 1.00 81.81 139 LYS A C 1
ATOM 1157 O O . LYS A 1 139 ? -7.425 -8.114 9.903 1.00 81.81 139 LYS A O 1
ATOM 1162 N N . SER A 1 140 ? -5.406 -9.081 9.708 1.00 88.06 140 SER A N 1
ATOM 1163 C CA . SER A 1 140 ? -5.068 -8.493 8.410 1.00 88.06 140 SER A CA 1
ATOM 1164 C C . SER A 1 140 ? -5.702 -9.311 7.289 1.00 88.06 140 SER A C 1
ATOM 1166 O O . SER A 1 140 ? -5.534 -10.529 7.256 1.00 88.06 140 SER A O 1
ATOM 1168 N N . LEU A 1 141 ? -6.394 -8.639 6.371 1.00 90.00 141 LEU A N 1
ATOM 1169 C CA . LEU A 1 141 ? -6.888 -9.215 5.118 1.00 90.00 141 LEU A CA 1
ATOM 1170 C C . LEU A 1 141 ? -5.771 -9.317 4.082 1.00 90.00 141 LEU A C 1
ATOM 1172 O O . LEU A 1 141 ? -5.743 -10.231 3.262 1.00 90.00 141 LEU A O 1
ATOM 1176 N N . GLY A 1 142 ? -4.839 -8.370 4.129 1.00 90.44 142 GLY A N 1
ATOM 1177 C CA . GLY A 1 142 ? -3.723 -8.338 3.211 1.00 90.44 142 GLY A CA 1
ATOM 1178 C C . GLY A 1 142 ? -2.685 -7.304 3.602 1.00 90.44 142 GLY A C 1
ATOM 1179 O O . GLY A 1 142 ? -2.971 -6.291 4.244 1.00 90.44 142 GLY A O 1
ATOM 1180 N N . THR A 1 143 ? -1.440 -7.560 3.234 1.00 91.31 143 THR A N 1
ATOM 1181 C CA . THR A 1 143 ? -0.344 -6.619 3.416 1.00 91.31 143 THR A CA 1
ATOM 1182 C C . THR A 1 143 ? 0.568 -6.660 2.209 1.00 91.31 143 THR A C 1
ATOM 1184 O O . THR A 1 143 ? 1.056 -7.728 1.853 1.00 91.31 143 THR A O 1
ATOM 1187 N N . VAL A 1 144 ? 0.815 -5.498 1.611 1.00 90.19 144 VAL A N 1
ATOM 1188 C CA . VAL A 1 144 ? 1.843 -5.316 0.584 1.00 90.19 144 VAL A CA 1
ATOM 1189 C C . VAL A 1 144 ? 2.990 -4.552 1.215 1.00 90.19 144 VAL A C 1
ATOM 1191 O O . VAL A 1 144 ? 2.814 -3.429 1.688 1.00 90.19 144 VAL A O 1
ATOM 1194 N N . THR A 1 145 ? 4.157 -5.179 1.245 1.00 87.12 145 THR A N 1
ATOM 1195 C CA . THR A 1 145 ? 5.373 -4.603 1.816 1.00 87.12 145 THR A CA 1
ATOM 1196 C C . THR A 1 145 ? 6.301 -4.191 0.701 1.00 87.12 145 THR A C 1
ATOM 1198 O O . THR A 1 145 ? 6.679 -5.035 -0.092 1.00 87.12 145 THR A O 1
ATOM 1201 N N . SER A 1 146 ? 6.732 -2.940 0.689 1.00 82.25 146 SER A N 1
ATOM 1202 C CA . SER A 1 146 ? 7.712 -2.406 -0.244 1.00 82.25 146 SER A CA 1
ATOM 1203 C C . SER A 1 146 ? 8.970 -1.984 0.472 1.00 82.25 146 SER A C 1
ATOM 1205 O O . SER A 1 146 ? 8.910 -1.262 1.465 1.00 82.25 146 SER A O 1
ATOM 1207 N N . ARG A 1 147 ? 10.125 -2.372 -0.056 1.00 77.12 147 ARG A N 1
ATOM 1208 C CA . ARG A 1 147 ? 11.415 -1.965 0.489 1.00 77.12 147 ARG A CA 1
ATOM 1209 C C . ARG A 1 147 ? 11.936 -0.732 -0.242 1.00 77.12 147 ARG A C 1
ATOM 1211 O O . ARG A 1 147 ? 12.799 -0.815 -1.109 1.00 77.12 147 ARG A O 1
ATOM 1218 N N . THR A 1 148 ? 11.404 0.420 0.141 1.00 74.00 148 THR A N 1
ATOM 1219 C CA . THR A 1 148 ? 11.819 1.736 -0.352 1.00 74.00 148 THR A CA 1
ATOM 1220 C C . THR A 1 148 ? 11.952 2.720 0.808 1.00 74.00 148 THR A C 1
ATOM 1222 O O . THR A 1 148 ? 11.290 2.595 1.839 1.00 74.00 148 THR A O 1
ATOM 1225 N N . SER A 1 149 ? 12.826 3.716 0.653 1.00 68.81 149 SER A N 1
ATOM 1226 C CA . SER A 1 149 ? 12.965 4.818 1.612 1.00 68.81 149 SER A CA 1
ATOM 1227 C C . SER A 1 149 ? 11.831 5.841 1.505 1.00 68.81 149 SER A C 1
ATOM 1229 O O . SER A 1 149 ? 11.553 6.542 2.473 1.00 68.81 149 SER A O 1
ATOM 1231 N N . ALA A 1 150 ? 11.161 5.916 0.351 1.00 73.75 150 ALA A N 1
ATOM 1232 C CA . ALA A 1 150 ? 10.021 6.796 0.108 1.00 73.75 150 ALA A CA 1
ATOM 1233 C C . ALA A 1 150 ? 9.049 6.131 -0.872 1.00 73.75 150 ALA A C 1
ATOM 1235 O O . ALA A 1 150 ? 9.490 5.611 -1.897 1.00 73.75 150 ALA A O 1
ATOM 1236 N N . ALA A 1 151 ? 7.754 6.153 -0.553 1.00 78.38 151 ALA A N 1
ATOM 1237 C CA . ALA A 1 151 ? 6.727 5.604 -1.429 1.00 78.38 151 ALA A CA 1
ATOM 1238 C C . ALA A 1 151 ? 6.572 6.476 -2.692 1.00 78.38 151 ALA A C 1
ATOM 1240 O O . ALA A 1 151 ? 6.201 7.647 -2.599 1.00 78.38 151 ALA A O 1
ATOM 1241 N N . GLN A 1 152 ? 6.867 5.912 -3.859 1.00 82.62 152 GLN A N 1
ATOM 1242 C CA . GLN A 1 152 ? 6.718 6.513 -5.185 1.00 82.62 152 GLN A CA 1
ATOM 1243 C C . GLN A 1 152 ? 5.364 6.151 -5.808 1.00 82.62 152 GLN A C 1
ATOM 1245 O O . GLN A 1 152 ? 4.654 5.285 -5.312 1.00 82.62 152 GLN A O 1
ATOM 1250 N N . GLN A 1 153 ? 4.994 6.794 -6.920 1.00 85.69 153 GLN A N 1
ATOM 1251 C CA . GLN A 1 153 ? 3.695 6.576 -7.579 1.00 85.69 153 GLN A CA 1
ATOM 1252 C C . GLN A 1 153 ? 3.428 5.101 -7.918 1.00 85.69 153 GLN A C 1
ATOM 1254 O O . GLN A 1 153 ? 2.335 4.593 -7.665 1.00 85.69 153 GLN A O 1
ATOM 1259 N N . ILE A 1 154 ? 4.447 4.406 -8.433 1.00 79.31 154 ILE A N 1
ATOM 1260 C CA . ILE A 1 154 ? 4.366 2.982 -8.766 1.00 79.31 154 ILE A CA 1
ATOM 1261 C C . ILE A 1 154 ? 4.027 2.122 -7.542 1.00 79.31 154 ILE A C 1
ATOM 1263 O O . ILE A 1 154 ? 3.292 1.146 -7.662 1.00 79.31 154 ILE A O 1
ATOM 1267 N N . ASP A 1 155 ? 4.481 2.526 -6.355 1.00 83.44 155 ASP A N 1
ATOM 1268 C CA . ASP A 1 155 ? 4.277 1.773 -5.123 1.00 83.44 155 ASP A CA 1
ATOM 1269 C C . ASP A 1 155 ? 2.796 1.732 -4.742 1.00 83.44 155 ASP A C 1
ATOM 1271 O O . ASP A 1 155 ? 2.278 0.678 -4.374 1.00 83.44 155 ASP A O 1
ATOM 1275 N N . TYR A 1 156 ? 2.098 2.866 -4.880 1.00 89.00 156 TYR A N 1
ATOM 1276 C CA . TYR A 1 156 ? 0.649 2.943 -4.674 1.00 89.00 156 TYR A CA 1
ATOM 1277 C C . TYR A 1 156 ? -0.088 2.111 -5.713 1.00 89.00 156 TYR A C 1
ATOM 1279 O O . TYR A 1 156 ? -0.980 1.343 -5.360 1.00 89.00 156 TYR A O 1
ATOM 1287 N N . LEU A 1 157 ? 0.302 2.242 -6.983 1.00 87.31 157 LEU A N 1
ATOM 1288 C CA . LEU A 1 157 ? -0.332 1.528 -8.082 1.00 87.31 157 LEU A CA 1
ATOM 1289 C C . LEU A 1 157 ? -0.262 0.012 -7.871 1.00 87.31 157 LEU A C 1
ATOM 1291 O O . LEU A 1 157 ? -1.285 -0.671 -7.927 1.00 87.31 157 LEU A O 1
ATOM 1295 N N . VAL A 1 158 ? 0.930 -0.515 -7.582 1.00 84.38 158 VAL A N 1
ATOM 1296 C CA . VAL A 1 158 ? 1.112 -1.955 -7.396 1.00 84.38 158 VAL A CA 1
ATOM 1297 C C . VAL A 1 158 ? 0.448 -2.417 -6.102 1.00 84.38 158 VAL A C 1
ATOM 1299 O O . VAL A 1 158 ? -0.223 -3.446 -6.116 1.00 84.38 158 VAL A O 1
ATOM 1302 N N . ALA A 1 159 ? 0.566 -1.671 -4.998 1.00 89.44 159 ALA A N 1
ATOM 1303 C CA . ALA A 1 159 ? -0.069 -2.059 -3.740 1.00 89.44 159 ALA A CA 1
ATOM 1304 C C . ALA A 1 159 ? -1.600 -2.110 -3.844 1.00 89.44 159 ALA A C 1
ATOM 1306 O O . ALA A 1 159 ? -2.208 -3.072 -3.376 1.00 89.44 159 ALA A O 1
ATOM 1307 N N . ILE A 1 160 ? -2.221 -1.115 -4.485 1.00 92.38 160 ILE A N 1
ATOM 1308 C CA . ILE A 1 160 ? -3.675 -1.060 -4.674 1.00 92.38 160 ILE A CA 1
ATOM 1309 C C . ILE A 1 160 ? -4.149 -2.196 -5.577 1.00 92.38 160 ILE A C 1
ATOM 1311 O O . ILE A 1 160 ? -5.087 -2.905 -5.211 1.00 92.38 160 ILE A O 1
ATOM 1315 N N . ASN A 1 161 ? -3.489 -2.402 -6.720 1.00 88.56 161 ASN A N 1
ATOM 1316 C CA . ASN A 1 161 ? -3.859 -3.469 -7.647 1.00 88.56 161 ASN A CA 1
ATOM 1317 C C . ASN A 1 161 ? -3.675 -4.851 -7.017 1.00 88.56 161 ASN A C 1
ATOM 1319 O O . ASN A 1 161 ? -4.565 -5.688 -7.135 1.00 88.56 161 ASN A O 1
ATOM 1323 N N . ALA A 1 162 ? -2.571 -5.075 -6.298 1.00 88.06 162 ALA A N 1
ATOM 1324 C CA . ALA A 1 162 ? -2.337 -6.325 -5.588 1.00 88.06 162 ALA A CA 1
ATOM 1325 C C . ALA A 1 162 ? -3.432 -6.574 -4.543 1.00 88.06 162 ALA A C 1
ATOM 1327 O O . ALA A 1 162 ? -4.079 -7.615 -4.570 1.00 88.06 162 ALA A O 1
ATOM 1328 N N . LEU A 1 163 ? -3.693 -5.616 -3.648 1.00 91.88 163 LEU A N 1
ATOM 1329 C CA . LEU A 1 163 ? -4.699 -5.793 -2.595 1.00 91.88 163 LEU A CA 1
ATOM 1330 C C . LEU A 1 163 ? -6.104 -6.019 -3.161 1.00 91.88 163 LEU A C 1
ATOM 1332 O O . LEU A 1 163 ? -6.820 -6.872 -2.646 1.00 91.88 163 LEU A O 1
ATOM 1336 N N . GLN A 1 164 ? -6.478 -5.308 -4.228 1.00 92.31 164 GLN A N 1
ATOM 1337 C CA . GLN A 1 164 ? -7.742 -5.527 -4.933 1.00 92.31 164 GLN A CA 1
ATOM 1338 C C . GLN A 1 164 ? -7.823 -6.936 -5.522 1.00 92.31 164 GLN A C 1
ATOM 1340 O O . GLN A 1 164 ? -8.778 -7.656 -5.233 1.00 92.31 164 GLN A O 1
ATOM 1345 N N . TYR A 1 165 ? -6.815 -7.324 -6.307 1.00 88.12 165 TYR A N 1
ATOM 1346 C CA . TYR A 1 165 ? -6.760 -8.629 -6.958 1.00 88.12 165 TYR A CA 1
ATOM 1347 C C . TYR A 1 165 ? -6.874 -9.754 -5.934 1.00 88.12 165 TYR A C 1
ATOM 1349 O O . TYR A 1 165 ? -7.720 -10.630 -6.062 1.00 88.12 165 TYR A O 1
ATOM 1357 N N . PHE A 1 166 ? -6.067 -9.713 -4.875 1.00 87.38 166 PHE A N 1
ATOM 1358 C CA . PHE A 1 166 ? -6.042 -10.808 -3.916 1.00 87.38 166 PHE A CA 1
ATOM 1359 C C . PHE A 1 166 ? -7.270 -10.866 -3.017 1.00 87.38 166 PHE A C 1
ATOM 1361 O O . PHE A 1 166 ? -7.658 -11.955 -2.601 1.00 87.38 166 PHE A O 1
ATOM 1368 N N . LEU A 1 167 ? -7.892 -9.725 -2.723 1.00 90.75 167 LEU A N 1
ATOM 1369 C CA . LEU A 1 167 ? -9.153 -9.719 -1.999 1.00 90.75 167 LEU A CA 1
ATOM 1370 C C . LEU A 1 167 ? -10.262 -10.381 -2.828 1.00 90.75 167 LEU A C 1
ATOM 1372 O O . LEU A 1 167 ? -10.987 -11.220 -2.302 1.00 90.75 167 LEU A O 1
ATOM 1376 N N . GLN A 1 168 ? -10.349 -10.055 -4.122 1.00 91.12 168 GLN A N 1
ATOM 1377 C CA . GLN A 1 168 ? -11.283 -10.696 -5.056 1.00 91.12 168 GLN A CA 1
ATOM 1378 C C . GLN A 1 168 ? -10.983 -12.191 -5.206 1.00 91.12 168 GLN A C 1
ATOM 1380 O O . GLN A 1 168 ? -11.873 -13.021 -5.045 1.00 91.12 168 GLN A O 1
ATOM 1385 N N . TYR A 1 169 ? -9.712 -12.535 -5.402 1.00 87.56 169 TYR A N 1
ATOM 1386 C CA . TYR A 1 169 ? -9.246 -13.911 -5.534 1.00 87.56 169 TYR A CA 1
ATOM 1387 C C . TYR A 1 169 ? -9.616 -14.776 -4.321 1.00 87.56 169 TYR A C 1
ATOM 1389 O O . TYR A 1 169 ? -10.117 -15.887 -4.481 1.00 87.56 169 TYR A O 1
ATOM 1397 N N . ALA A 1 170 ? -9.421 -14.256 -3.103 1.00 90.06 170 ALA A N 1
ATOM 1398 C CA . ALA A 1 170 ? -9.829 -14.939 -1.879 1.00 90.06 170 ALA A CA 1
ATOM 1399 C C . ALA A 1 170 ? -11.359 -15.045 -1.766 1.00 90.06 170 ALA A C 1
ATOM 1401 O O . ALA A 1 170 ? -11.867 -16.091 -1.367 1.00 90.06 170 ALA A O 1
ATOM 1402 N N . ALA A 1 171 ? -12.109 -14.003 -2.145 1.00 91.62 171 ALA A N 1
ATOM 1403 C CA . ALA A 1 171 ? -13.574 -14.009 -2.111 1.00 91.62 171 ALA A CA 1
ATOM 1404 C C . ALA A 1 171 ? -14.198 -15.040 -3.071 1.00 91.62 171 ALA A C 1
ATOM 1406 O O . ALA A 1 171 ? -15.268 -15.580 -2.785 1.00 91.62 171 ALA A O 1
ATOM 1407 N N . GLU A 1 172 ? -13.514 -15.363 -4.169 1.00 90.69 172 GLU A N 1
ATOM 1408 C CA . GLU A 1 172 ? -13.872 -16.445 -5.097 1.00 90.69 172 GLU A CA 1
ATOM 1409 C C . GLU A 1 172 ? -13.600 -17.851 -4.529 1.00 90.69 172 GLU A C 1
ATOM 1411 O O . GLU A 1 172 ? -14.013 -18.847 -5.118 1.00 90.69 172 GLU A O 1
ATOM 1416 N N . GLY A 1 173 ? -12.958 -17.952 -3.360 1.00 89.19 173 GLY A N 1
ATOM 1417 C CA . GLY A 1 173 ? -12.640 -19.220 -2.700 1.00 89.19 173 GLY A CA 1
ATOM 1418 C C . GLY A 1 173 ? -11.257 -19.778 -3.034 1.00 89.19 173 GLY A C 1
ATOM 1419 O O . GLY A 1 173 ? -10.899 -20.838 -2.512 1.00 89.19 173 GLY A O 1
ATOM 1420 N N . ASN A 1 174 ? -10.474 -19.073 -3.854 1.00 86.25 174 ASN A N 1
ATOM 1421 C CA . ASN A 1 174 ? -9.130 -19.497 -4.223 1.00 86.25 174 ASN A CA 1
ATOM 1422 C C . ASN A 1 174 ? -8.153 -19.318 -3.052 1.00 86.25 174 ASN A C 1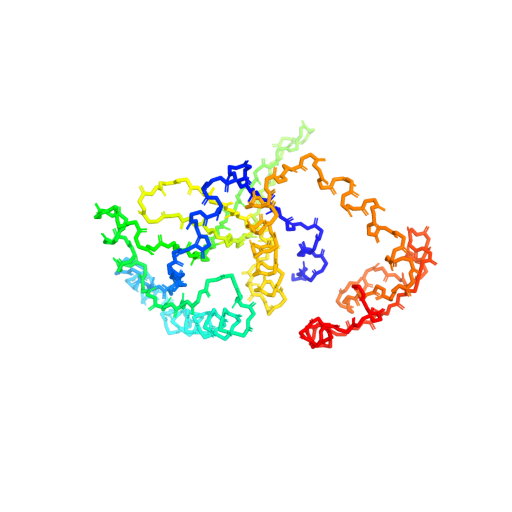
ATOM 1424 O O . ASN A 1 174 ? -8.260 -18.390 -2.241 1.00 86.25 174 ASN A O 1
ATOM 1428 N N . LYS A 1 175 ? -7.162 -20.203 -2.963 1.00 79.50 175 LYS A N 1
ATOM 1429 C CA . LYS A 1 175 ? -6.128 -20.195 -1.922 1.00 79.50 175 LYS A CA 1
ATOM 1430 C C . LYS A 1 175 ? -4.786 -19.796 -2.510 1.00 79.50 175 LYS A C 1
ATOM 1432 O O . LYS A 1 175 ? -4.532 -19.936 -3.697 1.00 79.50 175 LYS A O 1
ATOM 1437 N N . LYS A 1 176 ? -3.851 -19.387 -1.649 1.00 67.44 176 LYS A N 1
ATOM 1438 C CA . LYS A 1 176 ? -2.474 -19.065 -2.063 1.00 67.44 176 LYS A CA 1
ATOM 1439 C C . LYS A 1 176 ? -1.793 -20.160 -2.911 1.00 67.44 176 LYS A C 1
ATOM 1441 O O . LYS A 1 176 ? -0.957 -19.822 -3.739 1.00 67.44 176 LYS A O 1
ATOM 1446 N N . GLY A 1 177 ? -2.123 -21.440 -2.702 1.00 66.31 177 GLY A N 1
ATOM 1447 C CA . GLY A 1 177 ? -1.582 -22.556 -3.495 1.00 66.31 177 GLY A CA 1
ATOM 1448 C C . GLY A 1 177 ? -2.010 -22.533 -4.966 1.00 66.31 177 GLY A C 1
ATOM 1449 O O . GLY A 1 177 ? -1.253 -22.964 -5.826 1.00 66.31 177 GLY A O 1
ATOM 1450 N N . ASP A 1 178 ? -3.157 -21.928 -5.259 1.00 69.25 178 ASP A N 1
ATOM 1451 C CA . ASP A 1 178 ? -3.736 -21.858 -6.602 1.00 69.25 178 ASP A CA 1
ATOM 1452 C C . ASP A 1 178 ? -3.083 -20.729 -7.438 1.00 69.25 178 ASP A C 1
ATOM 1454 O O . ASP A 1 178 ? -3.294 -20.611 -8.647 1.00 69.25 178 ASP A O 1
ATOM 1458 N N . LEU A 1 179 ? -2.227 -19.898 -6.815 1.00 69.38 179 LEU A N 1
ATOM 1459 C CA . LEU A 1 179 ? -1.484 -18.844 -7.512 1.00 69.38 179 LEU A CA 1
ATOM 1460 C C . LEU A 1 179 ? -0.466 -19.403 -8.499 1.00 69.38 179 LEU A C 1
ATOM 1462 O O . LEU A 1 179 ? -0.234 -18.769 -9.523 1.00 69.38 179 LEU A O 1
ATOM 1466 N N . GLU A 1 180 ? 0.140 -20.560 -8.221 1.00 69.12 180 GLU A N 1
ATOM 1467 C CA . GLU A 1 180 ? 1.059 -21.193 -9.176 1.00 69.12 180 GLU A CA 1
ATOM 1468 C C . GLU A 1 180 ? 0.332 -21.571 -10.467 1.00 69.12 180 GLU A C 1
ATOM 1470 O O . GLU A 1 180 ? 0.845 -21.324 -11.557 1.00 69.12 180 GLU A O 1
ATOM 1475 N N . GLU A 1 181 ? -0.894 -22.086 -10.363 1.00 68.56 181 GLU A N 1
ATOM 1476 C CA . GLU A 1 181 ? -1.731 -22.388 -11.523 1.00 68.56 181 GLU A CA 1
ATOM 1477 C C . GLU A 1 181 ? -2.105 -21.107 -12.281 1.00 68.56 181 GLU A C 1
ATOM 1479 O O . GLU A 1 181 ? -1.947 -21.037 -13.500 1.00 68.56 181 GLU A O 1
ATOM 1484 N N . GLY A 1 182 ? -2.484 -20.044 -11.564 1.00 67.44 182 GLY A N 1
ATOM 1485 C CA . GLY A 1 182 ? -2.730 -18.728 -12.159 1.00 67.44 182 GLY A CA 1
ATOM 1486 C C . GLY A 1 182 ? -1.503 -18.140 -12.871 1.00 67.44 182 GLY A C 1
ATOM 1487 O O . GLY A 1 182 ? -1.628 -17.575 -13.959 1.00 67.44 182 GLY A O 1
ATOM 1488 N N . ILE A 1 183 ? -0.305 -18.291 -12.302 1.00 69.88 183 ILE A N 1
ATOM 1489 C CA . ILE A 1 183 ? 0.955 -17.862 -12.928 1.00 69.88 183 ILE A CA 1
ATOM 1490 C C . ILE A 1 183 ? 1.214 -18.679 -14.192 1.00 69.88 183 ILE A C 1
ATOM 1492 O O . ILE A 1 183 ? 1.506 -18.097 -15.234 1.00 69.88 183 ILE A O 1
ATOM 1496 N N . ASN A 1 184 ? 1.061 -20.001 -14.129 1.00 70.56 184 ASN A N 1
ATOM 1497 C CA . ASN A 1 184 ? 1.279 -20.888 -15.270 1.00 70.56 184 ASN A CA 1
ATOM 1498 C C . ASN A 1 184 ? 0.299 -20.602 -16.416 1.00 70.56 184 ASN A C 1
ATOM 1500 O O . ASN A 1 184 ? 0.711 -20.546 -17.575 1.00 70.56 184 ASN A O 1
ATOM 1504 N N . ASN A 1 185 ? -0.967 -20.331 -16.097 1.00 70.19 185 ASN A N 1
ATOM 1505 C CA . ASN A 1 185 ? -1.994 -19.985 -17.079 1.00 70.19 185 ASN A CA 1
ATOM 1506 C C . ASN A 1 185 ? -1.709 -18.637 -17.758 1.00 70.19 185 ASN A C 1
ATOM 1508 O O . ASN A 1 185 ? -1.918 -18.486 -18.962 1.00 70.19 185 ASN A O 1
ATOM 1512 N N . ASN A 1 186 ? -1.160 -17.673 -17.014 1.00 71.56 186 ASN A N 1
ATOM 1513 C CA . ASN A 1 186 ? -0.785 -16.366 -17.553 1.00 71.56 186 ASN A CA 1
ATOM 1514 C C . ASN A 1 186 ? 0.597 -16.354 -18.228 1.00 71.56 186 ASN A C 1
ATOM 1516 O O . ASN A 1 186 ? 0.872 -15.468 -19.039 1.00 71.56 186 ASN A O 1
ATOM 1520 N N . ALA A 1 187 ? 1.462 -17.333 -17.946 1.00 74.69 187 ALA A N 1
ATOM 1521 C CA . ALA A 1 187 ? 2.833 -17.378 -18.450 1.00 74.69 187 ALA A CA 1
ATOM 1522 C C . ALA A 1 187 ? 2.899 -17.374 -19.981 1.00 74.69 187 ALA A C 1
ATOM 1524 O O . ALA A 1 187 ? 3.797 -16.756 -20.549 1.00 74.69 187 ALA A O 1
ATOM 1525 N N . SER A 1 188 ? 1.944 -18.021 -20.654 1.00 78.12 188 SER A N 1
ATOM 1526 C CA . SER A 1 188 ? 1.853 -18.023 -22.119 1.00 78.12 188 SER A CA 1
ATOM 1527 C C . SER A 1 188 ? 1.534 -16.634 -22.677 1.00 78.12 188 SER A C 1
ATOM 1529 O O . SER A 1 188 ? 2.209 -16.190 -23.602 1.00 78.12 188 SER A O 1
ATOM 1531 N N . ALA A 1 189 ? 0.587 -15.912 -22.071 1.00 78.69 189 ALA A N 1
ATOM 1532 C CA . ALA A 1 189 ? 0.217 -14.558 -22.488 1.00 78.69 189 ALA A CA 1
ATOM 1533 C C . ALA A 1 189 ? 1.349 -13.540 -22.255 1.00 78.69 189 ALA A C 1
ATOM 1535 O O . ALA A 1 189 ? 1.509 -12.589 -23.019 1.00 78.69 189 ALA A O 1
ATOM 1536 N N . LEU A 1 190 ? 2.179 -13.750 -21.226 1.00 78.38 190 LEU A N 1
ATOM 1537 C CA . LEU A 1 190 ? 3.341 -12.897 -20.957 1.00 78.38 190 LEU A CA 1
ATOM 1538 C C . LEU A 1 190 ? 4.411 -12.971 -22.056 1.00 78.38 190 LEU A C 1
ATOM 1540 O O . LEU A 1 190 ? 5.143 -12.005 -22.233 1.00 78.38 190 LEU A O 1
ATOM 1544 N N . LYS A 1 191 ? 4.493 -14.072 -22.817 1.00 84.25 191 LYS A N 1
ATOM 1545 C CA . LYS A 1 191 ? 5.460 -14.220 -23.925 1.00 84.25 191 LYS A CA 1
ATOM 1546 C C . LYS A 1 191 ? 5.166 -13.288 -25.098 1.00 84.25 191 LYS A C 1
ATOM 1548 O O . LYS A 1 191 ? 6.067 -12.948 -25.862 1.00 84.25 191 LYS A O 1
ATOM 1553 N N . GLU A 1 192 ? 3.898 -12.927 -25.263 1.00 86.19 192 GLU A N 1
ATOM 1554 C CA . GLU A 1 192 ? 3.412 -12.100 -26.369 1.00 86.19 192 GLU A CA 1
ATOM 1555 C C . GLU A 1 192 ? 3.490 -10.602 -26.047 1.00 86.19 192 GLU A C 1
ATOM 1557 O O . GLU A 1 192 ? 3.535 -9.769 -26.960 1.00 86.19 192 GLU A O 1
ATOM 1562 N N . LYS A 1 193 ? 3.551 -10.270 -24.752 1.00 87.94 193 LYS A N 1
ATOM 1563 C CA . LYS A 1 193 ? 3.640 -8.910 -24.224 1.00 87.94 193 LYS A CA 1
ATOM 1564 C C . LYS A 1 193 ? 5.078 -8.392 -24.206 1.00 87.94 193 LYS A C 1
ATOM 1566 O O . LYS A 1 193 ? 6.046 -9.150 -24.196 1.00 87.94 193 LYS A O 1
ATOM 1571 N N . THR A 1 194 ? 5.206 -7.070 -24.184 1.00 88.75 194 THR A N 1
ATOM 1572 C CA . THR A 1 194 ? 6.483 -6.382 -23.978 1.00 88.75 194 THR A CA 1
ATOM 1573 C C . THR A 1 194 ? 6.671 -6.091 -22.495 1.00 88.75 194 THR A C 1
ATOM 1575 O O . THR A 1 194 ? 5.894 -5.329 -21.922 1.00 88.75 194 THR A O 1
ATOM 1578 N N . LEU A 1 195 ? 7.712 -6.665 -21.890 1.00 86.06 195 LEU A N 1
ATOM 1579 C CA . LEU A 1 195 ? 8.094 -6.375 -20.510 1.00 86.06 195 LEU A CA 1
ATOM 1580 C C . LEU A 1 195 ? 8.666 -4.958 -20.414 1.00 86.06 195 LEU A C 1
ATOM 1582 O O . LEU A 1 195 ? 9.678 -4.639 -21.052 1.00 86.06 195 LEU A O 1
ATOM 1586 N N . LEU A 1 196 ? 8.028 -4.120 -19.601 1.00 86.50 196 LEU A N 1
ATOM 1587 C CA . LEU A 1 196 ? 8.524 -2.783 -19.300 1.00 86.50 196 LEU A CA 1
ATOM 1588 C C . LEU A 1 196 ? 9.571 -2.838 -18.187 1.00 86.50 196 LEU A C 1
ATOM 1590 O O . LEU A 1 196 ? 9.326 -3.332 -17.089 1.00 86.50 196 LEU A O 1
ATOM 1594 N N . ILE A 1 197 ? 10.748 -2.291 -18.467 1.00 82.25 197 ILE A N 1
ATOM 1595 C CA . ILE A 1 197 ? 11.871 -2.245 -17.534 1.00 82.25 197 ILE A CA 1
ATOM 1596 C C . ILE A 1 197 ? 12.187 -0.783 -17.274 1.00 82.25 197 ILE A C 1
ATOM 1598 O O . ILE A 1 197 ? 12.422 -0.024 -18.209 1.00 82.25 197 ILE A O 1
ATOM 1602 N N . SER A 1 198 ? 12.191 -0.369 -16.011 1.00 80.00 198 SER A N 1
ATOM 1603 C CA . SER A 1 198 ? 12.534 1.020 -15.707 1.00 80.00 198 SER A CA 1
ATOM 1604 C C . SER A 1 198 ? 13.991 1.318 -16.035 1.00 80.00 198 SER A C 1
ATOM 1606 O O . SER A 1 198 ? 14.885 0.539 -15.702 1.00 80.00 198 SER A O 1
ATOM 1608 N N . ASP A 1 199 ? 14.229 2.465 -16.658 1.00 77.44 199 ASP A N 1
ATOM 1609 C CA . ASP A 1 199 ? 15.546 2.939 -17.060 1.00 77.44 199 ASP A CA 1
ATOM 1610 C C . ASP A 1 199 ? 16.511 3.114 -15.887 1.00 77.44 199 ASP A C 1
ATOM 1612 O O . ASP A 1 199 ? 17.713 2.958 -16.076 1.00 77.44 199 ASP A O 1
ATOM 1616 N N . TYR A 1 200 ? 16.027 3.293 -14.655 1.00 68.50 200 TYR A N 1
ATOM 1617 C CA . TYR A 1 200 ? 16.889 3.333 -13.471 1.00 68.50 200 TYR A CA 1
ATOM 1618 C C . TYR A 1 200 ? 17.605 1.987 -13.202 1.00 68.50 200 TYR A C 1
ATOM 1620 O O . TYR A 1 200 ? 18.618 1.963 -12.494 1.00 68.50 200 TYR A O 1
ATOM 1628 N N . LEU A 1 201 ? 17.139 0.876 -13.800 1.00 65.88 201 LEU A N 1
ATOM 1629 C CA . LEU A 1 201 ? 17.783 -0.447 -13.747 1.00 65.88 201 LEU A CA 1
ATOM 1630 C C . LEU A 1 201 ? 19.066 -0.567 -14.556 1.00 65.88 201 LEU A C 1
ATOM 1632 O O . LEU A 1 201 ? 19.571 -1.677 -14.694 1.00 65.88 201 LEU A O 1
ATOM 1636 N N . THR A 1 202 ? 19.604 0.563 -15.017 1.00 58.75 202 THR A N 1
ATOM 1637 C CA . THR A 1 202 ? 20.896 0.799 -15.690 1.00 58.75 202 THR A CA 1
ATOM 1638 C C . THR A 1 202 ? 22.072 -0.148 -15.408 1.00 58.75 202 THR A C 1
ATOM 1640 O O . THR A 1 202 ? 23.020 -0.160 -16.184 1.00 58.75 202 THR A O 1
ATOM 1643 N N . GLN A 1 203 ? 22.064 -0.918 -14.318 1.00 70.25 203 GLN A N 1
ATOM 1644 C CA . GLN A 1 203 ? 23.063 -1.948 -14.038 1.00 70.25 203 GLN A CA 1
ATOM 1645 C C . GLN A 1 203 ? 22.944 -3.184 -14.936 1.00 70.25 203 GLN A C 1
ATOM 1647 O O . GLN A 1 203 ? 23.909 -3.934 -15.010 1.00 70.25 203 GLN A O 1
ATOM 1652 N N . LEU A 1 204 ? 21.797 -3.403 -15.587 1.00 71.62 204 LEU A N 1
ATOM 1653 C CA . LEU A 1 204 ? 21.615 -4.481 -16.555 1.00 71.62 204 LEU A CA 1
ATOM 1654 C C . LEU A 1 204 ? 21.504 -3.909 -17.967 1.00 71.62 204 LEU A C 1
ATOM 1656 O O . LEU A 1 204 ? 20.656 -3.065 -18.259 1.00 71.62 204 LEU A O 1
ATOM 1660 N N . THR A 1 205 ? 22.352 -4.402 -18.856 1.00 81.94 205 THR A N 1
ATOM 1661 C CA . THR A 1 205 ? 22.250 -4.167 -20.292 1.00 81.94 205 THR A CA 1
ATOM 1662 C C . THR A 1 205 ? 21.082 -4.956 -20.880 1.00 81.94 205 THR A C 1
ATOM 1664 O O . THR A 1 205 ? 20.695 -6.013 -20.379 1.00 81.94 205 THR A O 1
ATOM 1667 N N . GLU A 1 206 ? 20.551 -4.485 -22.011 1.00 82.44 206 GLU A N 1
ATOM 1668 C CA . GLU A 1 206 ? 19.515 -5.206 -22.763 1.00 82.44 206 GLU A CA 1
ATOM 1669 C C . GLU A 1 206 ? 19.931 -6.657 -23.068 1.00 82.44 206 GLU A C 1
ATOM 1671 O O . GLU A 1 206 ? 19.111 -7.575 -23.041 1.00 82.44 206 GLU A O 1
ATOM 1676 N N . LYS A 1 207 ? 21.231 -6.872 -23.304 1.00 85.06 207 LYS A N 1
ATOM 1677 C CA . LYS A 1 207 ? 21.813 -8.190 -23.544 1.00 85.06 207 LYS A CA 1
ATOM 1678 C C . LYS A 1 207 ? 21.695 -9.105 -22.318 1.00 85.06 207 LYS A C 1
ATOM 1680 O O . LYS A 1 207 ? 21.180 -10.208 -22.458 1.00 85.06 207 LYS A O 1
ATOM 1685 N N . GLU A 1 208 ? 22.112 -8.646 -21.139 1.00 84.88 208 GLU A N 1
ATOM 1686 C CA . GLU A 1 208 ? 22.043 -9.427 -19.887 1.00 84.88 208 GLU A CA 1
ATOM 1687 C C . GLU A 1 208 ? 20.599 -9.783 -19.505 1.00 84.88 208 GLU A C 1
ATOM 1689 O O . GLU A 1 208 ? 20.322 -10.864 -18.979 1.00 84.88 208 GLU A O 1
ATOM 1694 N N . ILE A 1 209 ? 19.655 -8.891 -19.818 1.00 83.56 209 ILE A N 1
ATOM 1695 C CA . ILE A 1 209 ? 18.225 -9.145 -19.630 1.00 83.56 209 ILE A CA 1
ATOM 1696 C C . ILE A 1 209 ? 17.762 -10.250 -20.584 1.00 83.56 209 ILE A C 1
ATOM 1698 O O . ILE A 1 209 ? 17.141 -11.216 -20.140 1.00 83.56 209 ILE A O 1
ATOM 1702 N N . LYS A 1 210 ? 18.099 -10.156 -21.877 1.00 84.62 210 LYS A N 1
ATOM 1703 C CA . LYS A 1 210 ? 17.691 -11.143 -22.892 1.00 84.62 210 LYS A CA 1
ATOM 1704 C C . LYS A 1 210 ? 18.289 -12.532 -22.686 1.00 84.62 210 LYS A C 1
ATOM 1706 O O . LYS A 1 210 ? 17.670 -13.508 -23.098 1.00 84.62 210 LYS A O 1
ATOM 1711 N N . GLU A 1 211 ? 19.440 -12.638 -22.025 1.00 87.19 211 GLU A N 1
ATOM 1712 C CA . GLU A 1 211 ? 20.021 -13.929 -21.628 1.00 87.19 211 GLU A CA 1
ATOM 1713 C C . GLU A 1 211 ? 19.107 -14.712 -20.668 1.00 87.19 211 GLU A C 1
ATOM 1715 O O . GLU A 1 211 ? 19.111 -15.941 -20.688 1.00 87.19 211 GLU A O 1
ATOM 1720 N N . ASN A 1 212 ? 18.287 -14.020 -19.870 1.00 84.56 212 ASN A N 1
ATOM 1721 C CA . ASN A 1 212 ? 17.396 -14.632 -18.877 1.00 84.56 212 ASN A CA 1
ATOM 1722 C C . ASN A 1 212 ? 15.902 -14.490 -19.222 1.00 84.56 212 ASN A C 1
ATOM 1724 O O . ASN A 1 212 ? 15.074 -15.248 -18.718 1.00 84.56 212 ASN A O 1
ATOM 1728 N N . TYR A 1 213 ? 15.544 -13.534 -20.080 1.00 84.00 213 TYR A N 1
ATOM 1729 C CA . TYR A 1 213 ? 14.177 -13.254 -20.508 1.00 84.00 213 TYR A CA 1
ATOM 1730 C C . TYR A 1 213 ? 14.141 -13.028 -22.031 1.00 84.00 213 TYR A C 1
ATOM 1732 O O . TYR A 1 213 ? 14.333 -11.904 -22.495 1.00 84.00 213 TYR A O 1
ATOM 1740 N N . PRO A 1 214 ? 13.900 -14.078 -22.840 1.00 85.25 214 PRO A N 1
ATOM 1741 C CA . PRO A 1 214 ? 14.066 -14.021 -24.297 1.00 85.25 214 PRO A CA 1
ATOM 1742 C C . PRO A 1 214 ? 12.911 -13.325 -25.042 1.00 85.25 214 PRO A C 1
ATOM 1744 O O . PRO A 1 214 ? 12.883 -13.337 -26.273 1.00 85.25 214 PRO A O 1
ATOM 1747 N N . TYR A 1 215 ? 11.938 -12.754 -24.327 1.00 88.38 215 TYR A N 1
ATOM 1748 C CA . TYR A 1 215 ? 10.767 -12.101 -24.919 1.00 88.38 215 TYR A CA 1
ATOM 1749 C C . TYR A 1 215 ? 10.999 -10.598 -25.138 1.00 88.38 215 TYR A C 1
ATOM 1751 O O . TYR A 1 215 ? 12.081 -10.065 -24.881 1.00 88.38 215 TYR A O 1
ATOM 1759 N N . LYS A 1 216 ? 9.985 -9.904 -25.671 1.00 90.19 216 LYS A N 1
ATOM 1760 C CA . LYS A 1 216 ? 10.067 -8.468 -25.965 1.00 90.19 216 LYS A CA 1
ATOM 1761 C C . LYS A 1 216 ? 10.291 -7.678 -24.676 1.00 90.19 216 LYS A C 1
ATOM 1763 O O . LYS A 1 216 ? 9.589 -7.887 -23.690 1.00 90.19 216 LYS A O 1
ATOM 1768 N N . ILE A 1 217 ? 11.228 -6.736 -24.715 1.00 89.31 217 ILE A N 1
ATOM 1769 C CA . ILE A 1 217 ? 11.513 -5.822 -23.607 1.00 89.31 217 ILE A CA 1
ATOM 1770 C C . ILE A 1 217 ? 11.550 -4.382 -24.106 1.00 89.31 217 ILE A C 1
ATOM 1772 O O . ILE A 1 217 ? 11.913 -4.128 -25.256 1.00 89.31 217 ILE A O 1
ATOM 1776 N N . LYS A 1 218 ? 11.199 -3.441 -23.231 1.00 87.94 218 LYS A N 1
ATOM 1777 C CA . LYS A 1 218 ? 11.347 -2.005 -23.467 1.00 87.94 218 LYS A CA 1
ATOM 1778 C C . LYS A 1 218 ? 11.853 -1.339 -22.197 1.00 87.94 218 LYS A C 1
ATOM 1780 O O . LYS A 1 218 ? 11.207 -1.417 -21.156 1.00 87.94 218 LYS A O 1
ATOM 1785 N N . ILE A 1 219 ? 12.995 -0.666 -22.308 1.00 86.81 219 ILE A N 1
ATOM 1786 C CA . ILE A 1 219 ? 13.502 0.195 -21.242 1.00 86.81 219 ILE A CA 1
ATOM 1787 C C . ILE A 1 219 ? 12.767 1.538 -21.335 1.00 86.81 219 ILE A C 1
ATOM 1789 O O . ILE A 1 219 ? 12.784 2.170 -22.391 1.00 86.81 219 ILE A O 1
ATOM 1793 N N . ALA A 1 220 ? 12.090 1.947 -20.265 1.00 86.75 220 ALA A N 1
ATOM 1794 C CA . ALA A 1 220 ? 11.220 3.122 -20.227 1.00 86.75 220 ALA A CA 1
ATOM 1795 C C . ALA A 1 220 ? 11.389 3.899 -18.915 1.00 86.75 220 ALA A C 1
ATOM 1797 O O . ALA A 1 220 ? 11.844 3.350 -17.916 1.00 86.75 220 ALA A O 1
ATOM 1798 N N . LYS A 1 221 ? 11.000 5.176 -18.900 1.00 85.75 221 LYS A N 1
ATOM 1799 C CA . LYS A 1 221 ? 10.987 5.986 -17.669 1.00 85.75 221 LYS A CA 1
ATOM 1800 C C . LYS A 1 221 ? 9.841 5.570 -16.749 1.00 85.75 221 LYS A C 1
ATOM 1802 O O . LYS A 1 221 ? 8.781 5.176 -17.235 1.00 85.75 221 LYS A O 1
ATOM 1807 N N . ASP A 1 222 ? 10.000 5.751 -15.438 1.00 81.00 222 ASP A N 1
ATOM 1808 C CA . ASP A 1 222 ? 8.961 5.442 -14.441 1.00 81.00 222 ASP A CA 1
ATOM 1809 C C . ASP A 1 222 ? 7.613 6.097 -14.772 1.00 81.00 222 ASP A C 1
ATOM 1811 O O . ASP A 1 222 ? 6.569 5.455 -14.656 1.00 81.00 222 ASP A O 1
ATOM 1815 N N . GLU A 1 223 ? 7.614 7.355 -15.227 1.00 85.00 223 GLU A N 1
ATOM 1816 C CA . GLU A 1 223 ? 6.383 8.068 -15.585 1.00 85.00 223 GLU A CA 1
ATOM 1817 C C . GLU A 1 223 ? 5.668 7.434 -16.783 1.00 85.00 223 GLU A C 1
ATOM 1819 O O . GLU A 1 223 ? 4.437 7.381 -16.819 1.00 85.00 223 GLU A O 1
ATOM 1824 N N . GLU A 1 224 ? 6.431 6.932 -17.756 1.00 87.69 224 GLU A N 1
ATOM 1825 C CA . GLU A 1 224 ? 5.882 6.220 -18.909 1.00 87.69 224 GLU A CA 1
ATOM 1826 C C . GLU A 1 224 ? 5.275 4.885 -18.476 1.00 87.69 224 GLU A C 1
ATOM 1828 O O . GLU A 1 224 ? 4.163 4.555 -18.887 1.00 87.69 224 GLU A O 1
ATOM 1833 N N . ILE A 1 225 ? 5.961 4.148 -17.601 1.00 84.94 225 ILE A N 1
ATOM 1834 C CA . ILE A 1 225 ? 5.468 2.862 -17.105 1.00 84.94 225 ILE A CA 1
ATOM 1835 C C . ILE A 1 225 ? 4.180 3.054 -16.302 1.00 84.94 225 ILE A C 1
ATOM 1837 O O . ILE A 1 225 ? 3.198 2.353 -16.542 1.00 84.94 225 ILE A O 1
ATOM 1841 N N . VAL A 1 226 ? 4.140 4.037 -15.395 1.00 81.81 226 VAL A N 1
ATOM 1842 C CA . VAL A 1 226 ? 2.927 4.363 -14.628 1.00 81.81 226 VAL A CA 1
ATOM 1843 C C . VAL A 1 226 ? 1.764 4.670 -15.569 1.00 81.81 226 VAL A C 1
ATOM 1845 O O . VAL A 1 226 ? 0.682 4.112 -15.390 1.00 81.81 226 VAL A O 1
ATOM 1848 N N . LYS A 1 227 ? 1.993 5.493 -16.599 1.00 85.88 227 LYS A N 1
ATOM 1849 C CA . LYS A 1 227 ? 0.971 5.828 -17.595 1.00 85.88 227 LYS A CA 1
ATOM 1850 C C . LYS A 1 227 ? 0.459 4.584 -18.332 1.00 85.88 227 LYS A C 1
ATOM 1852 O O . LYS A 1 227 ? -0.748 4.368 -18.378 1.00 85.88 227 LYS A O 1
ATOM 1857 N N . LEU A 1 228 ? 1.354 3.743 -18.855 1.00 84.31 228 LEU A N 1
ATOM 1858 C CA . LEU A 1 228 ? 0.982 2.536 -19.605 1.00 84.31 228 LEU A CA 1
ATOM 1859 C C . LEU A 1 228 ? 0.185 1.538 -18.753 1.00 84.31 228 LEU A C 1
ATOM 1861 O O . LEU A 1 228 ? -0.762 0.923 -19.257 1.00 84.31 228 LEU A O 1
ATOM 1865 N N . ILE A 1 229 ? 0.526 1.406 -17.464 1.00 79.62 229 ILE A N 1
ATOM 1866 C CA . ILE A 1 229 ? -0.223 0.555 -16.533 1.00 79.62 229 ILE A CA 1
ATOM 1867 C C . ILE A 1 229 ? -1.601 1.159 -16.224 1.00 79.62 229 ILE A C 1
ATOM 1869 O O . ILE A 1 229 ? -2.597 0.434 -16.217 1.00 79.62 229 ILE A O 1
ATOM 1873 N N . GLN A 1 230 ? -1.688 2.475 -16.000 1.00 78.19 230 GLN A N 1
ATOM 1874 C CA . GLN A 1 230 ? -2.967 3.162 -15.776 1.00 78.19 230 GLN A CA 1
ATOM 1875 C C . GLN A 1 230 ? -3.908 3.045 -16.984 1.00 78.19 230 GLN A C 1
ATOM 1877 O O . GLN A 1 230 ? -5.108 2.838 -16.808 1.00 78.19 230 GLN A O 1
ATOM 1882 N N . GLU A 1 231 ? -3.364 3.106 -18.201 1.00 84.44 231 GLU A N 1
ATOM 1883 C CA . GLU A 1 231 ? -4.100 2.926 -19.460 1.00 84.44 231 GLU A CA 1
ATOM 1884 C C . GLU A 1 231 ? -4.492 1.462 -19.730 1.00 84.44 231 GLU A C 1
ATOM 1886 O O . GLU A 1 231 ? -5.221 1.191 -20.683 1.00 84.44 231 GLU A O 1
ATOM 1891 N N . LYS A 1 232 ? -4.043 0.512 -18.893 1.00 79.88 232 LYS A N 1
ATOM 1892 C CA . LYS A 1 232 ? -4.255 -0.936 -19.066 1.00 79.88 232 LYS A CA 1
ATOM 1893 C C . LYS A 1 232 ? -3.868 -1.414 -20.468 1.00 79.88 232 LYS A C 1
ATOM 1895 O O . LYS A 1 232 ? -4.577 -2.213 -21.081 1.00 79.88 232 LYS A O 1
ATOM 1900 N N . SER A 1 233 ? -2.744 -0.912 -20.977 1.00 81.81 233 SER A N 1
ATOM 1901 C CA . SER A 1 233 ? -2.306 -1.200 -22.341 1.00 81.81 233 SER A CA 1
ATOM 1902 C C . SER A 1 233 ? -2.132 -2.714 -22.554 1.00 81.81 233 SER A C 1
ATOM 1904 O O . SER A 1 233 ? -1.310 -3.331 -21.871 1.00 81.81 233 SER A O 1
ATOM 1906 N N . PRO A 1 234 ? -2.861 -3.343 -23.496 1.00 81.88 234 PRO A N 1
ATOM 1907 C CA . PRO A 1 234 ? -2.873 -4.801 -23.633 1.00 81.88 234 PRO A CA 1
ATOM 1908 C C . PRO A 1 234 ? -1.528 -5.365 -24.108 1.00 81.88 234 PRO A C 1
ATOM 1910 O O . PRO A 1 234 ? -1.213 -6.516 -23.813 1.00 81.88 234 PRO A O 1
ATOM 1913 N N . GLU A 1 235 ? -0.725 -4.550 -24.791 1.00 86.06 235 GLU A N 1
ATOM 1914 C CA . GLU A 1 235 ? 0.581 -4.917 -25.349 1.00 86.06 235 GLU A CA 1
ATOM 1915 C C . GLU A 1 235 ? 1.686 -5.073 -24.292 1.00 86.06 235 GLU A C 1
ATOM 1917 O O . GLU A 1 235 ? 2.659 -5.791 -24.523 1.00 86.06 235 GLU A O 1
ATOM 1922 N N . TYR A 1 236 ? 1.548 -4.429 -23.132 1.00 82.50 236 TYR A N 1
ATOM 1923 C CA . TYR A 1 236 ? 2.611 -4.372 -22.130 1.00 82.50 236 TYR A CA 1
ATOM 1924 C C . TYR A 1 236 ? 2.321 -5.290 -20.935 1.00 82.50 236 TYR A C 1
ATOM 1926 O O . TYR A 1 236 ? 1.161 -5.606 -20.624 1.00 82.50 236 TYR A O 1
ATOM 1934 N N . ALA A 1 237 ? 3.404 -5.760 -20.317 1.00 71.00 237 ALA A N 1
ATOM 1935 C CA . ALA A 1 237 ? 3.432 -6.452 -19.032 1.00 71.00 237 ALA A CA 1
ATOM 1936 C C . ALA A 1 237 ? 4.203 -5.603 -18.016 1.00 71.00 237 ALA A C 1
ATOM 1938 O O . ALA A 1 237 ? 5.262 -5.047 -18.402 1.00 71.00 237 ALA A O 1
#